Protein 5L81 (pdb70)

Solvent-accessible surface area: 13673 Å² total; per-residue (Å²): 170,163,122,120,94,53,72,21,123,49,44,0,79,1,55,26,44,159,100,175,92,183,102,34,76,110,101,20,45,0,18,1,89,59,8,45,0,16,8,11,115,40,98,135,58,31,110,74,84,57,61,45,114,16,82,0,141,52,6,32,8,4,9,9,20,60,12,111,51,150,50,12,0,0,35,0,14,18,91,53,140,165,45,54,36,25,2,35,0,65,7,91,73,31,109,12,3,0,62,4,1,0,1,0,32,12,0,7,87,29,88,33,14,64,47,115,40,31,66,21,8,14,92,0,4,45,22,10,0,46,87,31,180,195,107,150,114,112,89,50,65,17,114,49,60,2,90,2,37,7,48,167,100,142,63,191,117,38,55,97,114,12,23,0,21,0,86,59,10,38,0,11,2,11,121,44,93,138,81,33,102,56,130,53,49,58,101,24,87,0,129,56,3,42,6,6,10,32,15,34,5,106,56,135,64,4,0,0,25,0,4,31,103,116,105,18,58,0,40,0,44,1,112,77,35,109,13,3,0,61,3,0,0,1,0,31,0,0,13,92,27,72,34,11,64,52,110,28,26,68,42,5,14,101,0,4,40,18,8,0,38,66,27,141,112

B-factor: mean 84.75, std 26.35, range [13.06, 335.87]

Organism: Mus musculus (NCBI:txid10090)

InterPro domains:
  IPR001849 Pleckstrin homology domain [PS50003] (357-453)
  IPR001849 Pleckstrin homology domain [SM00233] (350-455)
  IPR011993 PH-like domain superfamily [G3DSA:2.30.29.30] (350-484)
  IPR011993 PH-like domain superfamily [G3DSA:2.30.29.30] (551-645)
  IPR014352 FERM/acyl-CoA-binding protein superfamily [G3DSA:1.20.80.10] (254-307)
  IPR019748 FERM central domain [PF00373] (263-326)
  IPR019748 FERM central domain [PF00373] (435-555)
  IPR019748 FERM central domain [cd14473] (270-301)
  IPR019749 Band 4.1 domain [SM00295] (94-556)
  IPR035963 FERM superfamily, second domain [SSF47031] (250-301)
  IPR037837 Kindlin/fermitin, PH domain [cd01237] (350-474)
  IPR037843 Kindlin/fermitin [PTHR16160] (1-663)
  IPR040790 Kindlin-2, N-terminal [PF18124] (11-98)

Radius of gyration: 19.46 Å; Cα contacts (8 Å, |Δi|>4): 529; chains: 2; bounding box: 38×44×72 Å

Secondary structure (DSSP, 8-state):
------EEEEEEEEE-TT-SS----EEEEEEEETTEEEEESSSTTTTTS-SEEEE-TT-EEEEEEETTTTEEEEEEEEEETTEEEEEEEE-SSHHHHHHHHHHHHHHHTT--TTSTTHHHHHHHHHHHHHHH-/--------EEEEEEEE-TT---TT-SEEEEEEEETTEEEEES-STT-SSS-SEEEEGGG-EEEEEEETTTTEEEEEEEE---EEEEEE-SSHHHHHHHHHHHHHHHTT--TTSTTHHHHHHHHHHHHHHHH-

CATH classification: 2.30.29.30

GO terms:
  GO:0005178 integrin binding (F, IDA)
  GO:0002102 podosome (C, IDA)
  GO:0033622 integrin activation (P, IMP)
  GO:0033632 regulation of cell-cell adhesion mediated by integrin (P, IMP)
  GO:0007159 leukocyte cell-cell adhesion (P, IMP)
  GO:0070527 platelet aggregation (P, IMP)
  GO:0005178 integrin binding (F, IPI)
  GO:0005515 protein binding (F, IPI)

Nearest PDB structures (foldseek):
  5l81-assembly1_A  TM=1.008E+00  e=8.265E-28  Mus musculus
  7c3m-assembly3_C  TM=9.243E-01  e=1.275E-21  Homo sapiens
  7c3m-assembly2_B  TM=9.315E-01  e=2.271E-21  Homo sapiens
  4f7h-assembly1_A  TM=9.397E-01  e=3.242E-19  Homo sapiens
  4bbk-assembly1_A  TM=9.684E-01  e=4.606E-18  Mus musculus

Foldseek 3Di:
DDDDFDKDWDWWWKAWPPPPDDDGTDTWTWMGGQQKIFTHRDPVCPDPNTPDMDRQAQWDWDFDDDLVVQWGKIWTWHADPVGTTIMIITDRHQLRSLLVSLQSVQSNNSHHCPPPCSVVSSVVSSVVSVVVD/DDDDDFDKDWDWWWKDWPVDDDPVHTDTWTWIGWQQKIFTDNDPVCPDPPTPDMDRLQQWDWDFDDDLVVQFGWIWIWAVVITIMIITDRHQLRSLLVSLQNVCRNNRHTCRPPCSVVSSVVSSVVSVVSVD

Structure (mmCIF, N/CA/C/O backbone):
data_5L81
#
_entry.id   5L81
#
_cell.length_a   132.040
_cell.length_b   36.190
_cell.length_c   52.690
_cell.angle_alpha   90.00
_cell.angle_beta   90.00
_cell.angle_gamma   90.00
#
_symmetry.space_group_name_H-M   'P 21 21 2'
#
loop_
_entity.id
_entity.type
_entity.pdbx_description
1 polymer 'Fermitin family homolog 3'
2 non-polymer 'SODIUM ION'
3 water water
#
loop_
_atom_site.group_PDB
_atom_site.id
_atom_site.type_symbol
_atom_site.label_atom_id
_atom_site.label_alt_id
_atom_site.label_comp_id
_atom_site.label_asym_id
_atom_site.label_entity_id
_atom_site.label_seq_id
_atom_site.pdbx_PDB_ins_code
_atom_site.Cartn_x
_atom_site.Cartn_y
_atom_site.Cartn_z
_atom_site.occupancy
_atom_site.B_iso_or_equiv
_atom_site.auth_seq_id
_atom_site.auth_comp_id
_atom_site.auth_asym_id
_atom_site.auth_atom_id
_atom_site.pdbx_PDB_model_num
ATOM 1 N N . SER A 1 16 ? 143.477 -43.797 -81.500 1.00 98.61 345 SER A N 1
ATOM 2 C CA . SER A 1 16 ? 143.148 -42.781 -82.491 1.00 98.21 345 SER A CA 1
ATOM 3 C C . SER A 1 16 ? 143.195 -41.403 -81.862 1.00 94.43 345 SER A C 1
ATOM 4 O O . SER A 1 16 ? 144.250 -40.923 -81.450 1.00 93.27 345 SER A O 1
ATOM 7 N N . LEU A 1 17 ? 142.029 -40.773 -81.787 1.00 106.98 346 LEU A N 1
ATOM 8 C CA . LEU A 1 17 ? 141.901 -39.493 -81.113 1.00 99.78 346 LEU A CA 1
ATOM 9 C C . LEU A 1 17 ? 141.717 -39.703 -79.617 1.00 105.31 346 LEU A C 1
ATOM 10 O O . LEU A 1 17 ? 140.958 -40.575 -79.181 1.00 106.10 346 LEU A O 1
ATOM 15 N N . THR A 1 18 ? 142.427 -38.907 -78.831 1.00 88.95 347 THR A N 1
ATOM 16 C CA . THR A 1 18 ? 142.310 -38.960 -77.388 1.00 94.38 347 THR A CA 1
ATOM 17 C C . THR A 1 18 ? 142.116 -37.544 -76.869 1.00 89.97 347 THR A C 1
ATOM 18 O O . THR A 1 18 ? 142.379 -36.560 -77.567 1.00 99.73 347 THR A O 1
ATOM 22 N N . THR A 1 19 ? 141.638 -37.445 -75.637 1.00 94.26 348 THR A N 1
ATOM 23 C CA . THR A 1 19 ? 141.400 -36.157 -75.005 1.00 83.54 348 THR A CA 1
ATOM 24 C C . THR A 1 19 ? 141.960 -36.188 -73.591 1.00 80.60 348 THR A C 1
ATOM 25 O O . THR A 1 19 ? 141.698 -37.127 -72.832 1.00 91.37 348 THR A O 1
ATOM 29 N N . ILE A 1 20 ? 142.803 -35.208 -73.281 1.00 93.32 349 ILE A N 1
ATOM 30 C CA . ILE A 1 20 ? 143.489 -35.118 -71.994 1.00 88.21 349 ILE A CA 1
ATOM 31 C C . ILE A 1 20 ? 142.872 -33.981 -71.182 1.00 74.98 349 ILE A C 1
ATOM 32 O O . ILE A 1 20 ? 142.478 -32.953 -71.754 1.00 84.41 349 ILE A O 1
ATOM 37 N N . PRO A 1 21 ? 142.717 -34.135 -69.869 1.00 73.69 350 PRO A N 1
ATOM 38 C CA . PRO A 1 21 ? 142.152 -33.053 -69.051 1.00 71.90 350 PRO A CA 1
ATOM 39 C C . PRO A 1 21 ? 143.183 -32.007 -68.648 1.00 77.85 350 PRO A C 1
ATOM 40 O O . PRO A 1 21 ? 144.323 -32.324 -68.296 1.00 89.07 350 PRO A O 1
ATOM 44 N N . GLU A 1 22 ? 142.780 -30.741 -68.734 1.00 82.26 351 GLU A N 1
ATOM 45 C CA . GLU A 1 22 ? 143.595 -29.638 -68.263 1.00 77.32 351 GLU A CA 1
ATOM 46 C C . GLU A 1 22 ? 142.780 -28.767 -67.318 1.00 87.55 351 GLU A C 1
ATOM 47 O O . GLU A 1 22 ? 141.550 -28.791 -67.327 1.00 85.76 351 GLU A O 1
ATOM 53 N N . LEU A 1 23 ? 143.478 -27.955 -66.533 1.00 78.01 352 LEU A N 1
ATOM 54 C CA . LEU A 1 23 ? 142.846 -26.902 -65.748 1.00 85.63 352 LEU A CA 1
ATOM 55 C C . LEU A 1 23 ? 143.351 -25.566 -66.279 1.00 67.49 352 LEU A C 1
ATOM 56 O O . LEU A 1 23 ? 144.550 -25.403 -66.484 1.00 81.38 352 LEU A O 1
ATOM 61 N N . LYS A 1 24 ? 142.457 -24.606 -66.490 1.00 84.25 353 LYS A N 1
ATOM 62 C CA . LYS A 1 24 ? 142.868 -23.278 -66.947 1.00 86.04 353 LYS A CA 1
ATOM 63 C C . LYS A 1 24 ? 142.031 -22.251 -66.212 1.00 99.32 353 LYS A C 1
ATOM 64 O O . LYS A 1 24 ? 140.799 -22.299 -66.286 1.00 101.08 353 LYS A O 1
ATOM 70 N N . ASP A 1 25 ? 142.685 -21.302 -65.545 1.00 67.60 354 ASP A N 1
ATOM 71 C CA . ASP A 1 25 ? 141.911 -20.307 -64.819 1.00 76.61 354 ASP A CA 1
ATOM 72 C C . ASP A 1 25 ? 142.874 -19.218 -64.370 1.00 69.99 354 ASP A C 1
ATOM 73 O O . ASP A 1 25 ? 144.087 -19.342 -64.529 1.00 89.08 354 ASP A O 1
ATOM 78 N N . HIS A 1 26 ? 142.328 -18.134 -63.835 1.00 76.43 355 HIS A N 1
ATOM 79 C CA . HIS A 1 26 ? 143.160 -17.090 -63.247 1.00 73.54 355 HIS A CA 1
ATOM 80 C C . HIS A 1 26 ? 143.353 -17.370 -61.769 1.00 68.14 355 HIS A C 1
ATOM 81 O O . HIS A 1 26 ? 142.381 -17.594 -61.041 1.00 71.02 355 HIS A O 1
ATOM 88 N N . LEU A 1 27 ? 144.606 -17.415 -61.338 1.00 71.57 356 LEU A N 1
ATOM 89 C CA . LEU A 1 27 ? 144.904 -17.622 -59.933 1.00 66.84 356 LEU A CA 1
ATOM 90 C C . LEU A 1 27 ? 145.802 -16.503 -59.450 1.00 78.17 356 LEU A C 1
ATOM 91 O O . LEU A 1 27 ? 146.458 -15.824 -60.236 1.00 72.85 356 LEU A O 1
ATOM 96 N N . ARG A 1 28 ? 145.833 -16.315 -58.140 1.00 57.94 357 ARG A N 1
ATOM 97 C CA . ARG A 1 28 ? 146.728 -15.326 -57.560 1.00 66.39 357 ARG A CA 1
ATOM 98 C C . ARG A 1 28 ? 147.961 -16.050 -57.047 1.00 52.56 357 ARG A C 1
ATOM 99 O O . ARG A 1 28 ? 147.843 -17.066 -56.365 1.00 54.54 357 ARG A O 1
ATOM 107 N N . ILE A 1 29 ? 149.136 -15.582 -57.441 1.00 59.78 358 ILE A N 1
ATOM 108 C CA . ILE A 1 29 ? 150.370 -16.314 -57.212 1.00 54.24 358 ILE A CA 1
ATOM 109 C C . ILE A 1 29 ? 151.384 -15.410 -56.543 1.00 57.86 358 ILE A C 1
ATOM 110 O O . ILE A 1 29 ? 151.521 -14.232 -56.897 1.00 66.03 358 ILE A O 1
ATOM 115 N N . PHE A 1 30 ? 152.130 -15.989 -55.613 1.00 64.31 359 PHE A N 1
ATOM 116 C CA . PHE A 1 30 ? 153.199 -15.314 -54.902 1.00 59.59 359 PHE A CA 1
ATOM 117 C C . PHE A 1 30 ? 154.440 -16.188 -54.924 1.00 71.95 359 PHE A C 1
ATOM 118 O O . PHE A 1 30 ? 154.352 -17.415 -54.796 1.00 42.92 359 PHE A O 1
ATOM 126 N N . ARG A 1 31 ? 155.581 -15.547 -55.149 1.00 55.10 360 ARG A N 1
ATOM 127 C CA . ARG A 1 31 ? 156.873 -16.220 -55.196 1.00 52.23 360 ARG A CA 1
ATOM 128 C C . ARG A 1 31 ? 157.755 -15.624 -54.119 1.00 64.04 360 ARG A C 1
ATOM 129 O O . ARG A 1 31 ? 158.270 -14.503 -54.299 1.00 69.34 360 ARG A O 1
ATOM 137 N N . PRO A 1 32 ? 157.994 -16.339 -53.018 1.00 61.99 361 PRO A N 1
ATOM 138 C CA . PRO A 1 32 ? 158.734 -15.738 -51.894 1.00 61.38 361 PRO A CA 1
ATOM 139 C C . PRO A 1 32 ? 160.147 -15.310 -52.239 1.00 69.23 361 PRO A C 1
ATOM 140 O O . PRO A 1 32 ? 160.525 -14.156 -51.993 1.00 89.08 361 PRO A O 1
ATOM 144 N N . ARG A 1 33 ? 160.940 -16.205 -52.815 1.00 86.67 362 ARG A N 1
ATOM 145 C CA . ARG A 1 33 ? 162.372 -15.986 -52.929 1.00 103.11 362 ARG A CA 1
ATOM 146 C C . ARG A 1 33 ? 162.770 -15.251 -54.200 1.00 88.66 362 ARG A C 1
ATOM 147 O O . ARG A 1 33 ? 163.962 -15.206 -54.522 1.00 92.87 362 ARG A O 1
ATOM 155 N N . LYS A 1 34 ? 161.817 -14.672 -54.924 1.00 68.48 363 LYS A N 1
ATOM 156 C CA . LYS A 1 34 ? 162.153 -13.787 -56.036 1.00 83.32 363 LYS A CA 1
ATOM 157 C C . LYS A 1 34 ? 162.548 -12.451 -55.430 1.00 94.20 363 LYS A C 1
ATOM 158 O O . LYS A 1 34 ? 161.701 -11.689 -54.962 1.00 103.88 363 LYS A O 1
ATOM 164 N N . LEU A 1 35 ? 163.847 -12.170 -55.432 1.00 90.20 364 LEU A N 1
ATOM 165 C CA . LEU A 1 35 ? 164.396 -11.068 -54.656 1.00 96.79 364 LEU A CA 1
ATOM 166 C C . LEU A 1 35 ? 163.981 -9.701 -55.188 1.00 74.28 364 LEU A C 1
ATOM 167 O O . LEU A 1 35 ? 164.309 -8.680 -54.588 1.00 104.60 364 LEU A O 1
ATOM 172 N N . THR A 1 36 ? 163.257 -9.661 -56.298 1.00 106.96 365 THR A N 1
ATOM 173 C CA . THR A 1 36 ? 162.577 -8.442 -56.708 1.00 108.37 365 THR A CA 1
ATOM 174 C C . THR A 1 36 ? 161.200 -8.391 -56.055 1.00 102.79 365 THR A C 1
ATOM 175 O O . THR A 1 36 ? 160.512 -9.410 -55.946 1.00 118.82 365 THR A O 1
ATOM 179 N N . LEU A 1 37 ? 160.806 -7.202 -55.613 1.00 113.19 366 LEU A N 1
ATOM 180 C CA . LEU A 1 37 ? 159.580 -7.066 -54.836 1.00 118.41 366 LEU A CA 1
ATOM 181 C C . LEU A 1 37 ? 158.358 -7.319 -55.715 1.00 107.26 366 LEU A C 1
ATOM 182 O O . LEU A 1 37 ? 158.212 -6.719 -56.784 1.00 106.86 366 LEU A O 1
ATOM 187 N N . LYS A 1 38 ? 157.486 -8.220 -55.259 1.00 102.68 367 LYS A N 1
ATOM 188 C CA . LYS A 1 38 ? 156.268 -8.581 -55.977 1.00 85.12 367 LYS A CA 1
ATOM 189 C C . LYS A 1 38 ? 155.411 -9.511 -55.127 1.00 81.35 367 LYS A C 1
ATOM 190 O O . LYS A 1 38 ? 155.833 -10.625 -54.804 1.00 101.20 367 LYS A O 1
ATOM 196 N N . GLY A 1 39 ? 154.212 -9.068 -54.756 1.00 64.27 368 GLY A N 1
ATOM 197 C CA . GLY A 1 39 ? 153.353 -9.872 -53.908 1.00 74.34 368 GLY A CA 1
ATOM 198 C C . GLY A 1 39 ? 152.487 -10.809 -54.718 1.00 72.57 368 GLY A C 1
ATOM 199 O O . GLY A 1 39 ? 152.926 -11.306 -55.759 1.00 82.49 368 GLY A O 1
ATOM 200 N N . TYR A 1 40 ? 151.252 -11.043 -54.287 1.00 68.39 369 TYR A N 1
ATOM 201 C CA . TYR A 1 40 ? 150.342 -11.841 -55.103 1.00 86.51 369 TYR A CA 1
ATOM 202 C C . TYR A 1 40 ? 149.894 -11.088 -56.349 1.00 70.56 369 TYR A C 1
ATOM 203 O O . TYR A 1 40 ? 149.341 -9.986 -56.255 1.00 94.80 369 TYR A O 1
ATOM 212 N N . ARG A 1 41 ? 150.130 -11.697 -57.510 1.00 71.52 370 ARG A N 1
ATOM 213 C CA . ARG A 1 41 ? 149.617 -11.218 -58.788 1.00 76.22 370 ARG A CA 1
ATOM 214 C C . ARG A 1 41 ? 148.620 -12.224 -59.334 1.00 76.47 370 ARG A C 1
ATOM 215 O O . ARG A 1 41 ? 148.871 -13.433 -59.305 1.00 80.86 370 ARG A O 1
ATOM 223 N N . GLN A 1 42 ? 147.516 -11.732 -59.866 1.00 62.66 371 GLN A N 1
ATOM 224 C CA . GLN A 1 42 ? 146.646 -12.595 -60.649 1.00 85.28 371 GLN A CA 1
ATOM 225 C C . GLN A 1 42 ? 147.334 -12.890 -61.981 1.00 87.58 371 GLN A C 1
ATOM 226 O O . GLN A 1 42 ? 147.662 -11.973 -62.738 1.00 92.08 371 GLN A O 1
ATOM 232 N N . TYR A 1 43 ? 147.580 -14.167 -62.245 1.00 76.16 372 TYR A N 1
ATOM 233 C CA . TYR A 1 43 ? 148.118 -14.668 -63.497 1.00 53.04 372 TYR A CA 1
ATOM 234 C C . TYR A 1 43 ? 147.127 -15.644 -64.122 1.00 71.35 372 TYR A C 1
ATOM 235 O O . TYR A 1 43 ? 146.288 -16.240 -63.435 1.00 73.12 372 TYR A O 1
ATOM 244 N N . TRP A 1 44 ? 147.254 -15.822 -65.433 1.00 74.71 373 TRP A N 1
ATOM 245 C CA . TRP A 1 44 ? 146.534 -16.876 -66.132 1.00 72.40 373 TRP A CA 1
ATOM 246 C C . TRP A 1 44 ? 147.344 -18.159 -66.005 1.00 64.04 373 TRP A C 1
ATOM 247 O O . TRP A 1 44 ? 148.485 -18.212 -66.463 1.00 67.74 373 TRP A O 1
ATOM 258 N N . VAL A 1 45 ? 146.793 -19.162 -65.318 1.00 62.62 374 VAL A N 1
ATOM 259 C CA . VAL A 1 45 ? 147.514 -20.382 -64.960 1.00 54.26 374 VAL A CA 1
ATOM 260 C C . VAL A 1 45 ? 146.826 -21.586 -65.598 1.00 79.05 374 VAL A C 1
ATOM 261 O O . VAL A 1 45 ? 145.592 -21.684 -65.619 1.00 68.21 374 VAL A O 1
ATOM 265 N N . VAL A 1 46 ? 147.645 -22.492 -66.129 1.00 66.42 375 VAL A N 1
ATOM 266 C CA . VAL A 1 46 ? 147.224 -23.700 -66.824 1.00 60.77 375 VAL A CA 1
ATOM 267 C C . VAL A 1 46 ? 147.951 -24.885 -66.198 1.00 67.54 375 VAL A C 1
ATOM 268 O O . VAL A 1 46 ? 149.145 -24.799 -65.898 1.00 58.07 375 VAL A O 1
ATOM 272 N N . PHE A 1 47 ? 147.225 -25.976 -65.972 1.00 59.97 376 PHE A N 1
ATOM 273 C CA . PHE A 1 47 ? 147.758 -27.194 -65.382 1.00 65.43 376 PHE A CA 1
ATOM 274 C C . PHE A 1 47 ? 147.489 -28.339 -66.347 1.00 63.96 376 PHE A C 1
ATOM 275 O O . PHE A 1 47 ? 146.332 -28.588 -66.706 1.00 74.42 376 PHE A O 1
ATOM 283 N N . LYS A 1 48 ? 148.544 -29.043 -66.752 1.00 87.90 377 LYS A N 1
ATOM 284 C CA . LYS A 1 48 ? 148.403 -30.196 -67.634 1.00 80.95 377 LYS A CA 1
ATOM 285 C C . LYS A 1 48 ? 149.378 -31.281 -67.206 1.00 84.39 377 LYS A C 1
ATOM 286 O O . LYS A 1 48 ? 150.477 -30.986 -66.748 1.00 83.64 377 LYS A O 1
ATOM 292 N N . ASP A 1 49 ? 148.975 -32.540 -67.381 1.00 78.56 378 ASP A N 1
ATOM 293 C CA . ASP A 1 49 ? 149.815 -33.693 -67.061 1.00 75.44 378 ASP A CA 1
ATOM 294 C C . ASP A 1 49 ? 150.275 -33.533 -65.613 1.00 83.72 378 ASP A C 1
ATOM 295 O O . ASP A 1 49 ? 149.430 -33.485 -64.720 1.00 76.47 378 ASP A O 1
ATOM 300 N N . THR A 1 50 ? 151.576 -33.398 -65.344 1.00 90.55 379 THR A N 1
ATOM 301 C CA . THR A 1 50 ? 152.012 -33.085 -63.983 1.00 77.34 379 THR A CA 1
ATOM 302 C C . THR A 1 50 ? 152.774 -31.764 -63.917 1.00 67.10 379 THR A C 1
ATOM 303 O O . THR A 1 50 ? 153.543 -31.538 -62.977 1.00 93.49 379 THR A O 1
ATOM 307 N N . THR A 1 51 ? 152.568 -30.883 -64.885 1.00 64.40 380 THR A N 1
ATOM 308 C CA . THR A 1 51 ? 153.261 -29.607 -64.963 1.00 62.66 380 THR A CA 1
ATOM 309 C C . THR A 1 51 ? 152.257 -28.466 -64.852 1.00 59.71 380 THR A C 1
ATOM 310 O O . THR A 1 51 ? 151.142 -28.528 -65.391 1.00 68.71 380 THR A O 1
ATOM 314 N N . LEU A 1 52 ? 152.642 -27.446 -64.108 1.00 56.60 381 LEU A N 1
ATOM 315 C CA . LEU A 1 52 ? 151.868 -26.230 -63.979 1.00 59.48 381 LEU A CA 1
ATOM 316 C C . LEU A 1 52 ? 152.633 -25.123 -64.683 1.00 62.55 381 LEU A C 1
ATOM 317 O O . LEU A 1 52 ? 153.860 -25.042 -64.557 1.00 59.67 381 LEU A O 1
ATOM 322 N N . SER A 1 53 ? 151.923 -24.338 -65.488 1.00 59.03 382 SER A N 1
ATOM 323 C CA . SER A 1 53 ? 152.491 -23.224 -66.231 1.00 58.12 382 SER A CA 1
ATOM 324 C C . SER A 1 53 ? 151.644 -22.011 -65.914 1.00 64.75 382 SER A C 1
ATOM 325 O O . SER A 1 53 ? 150.417 -22.094 -65.986 1.00 64.45 382 SER A O 1
ATOM 328 N N . TYR A 1 54 ? 152.270 -20.905 -65.517 1.00 55.17 383 TYR A N 1
ATOM 329 C CA . TYR A 1 54 ? 151.531 -19.662 -65.378 1.00 57.13 383 TYR A CA 1
ATOM 330 C C . TYR A 1 54 ? 152.132 -18.560 -66.253 1.00 67.64 383 TYR A C 1
ATOM 331 O O . TYR A 1 54 ? 153.343 -18.509 -66.506 1.00 77.53 383 TYR A O 1
ATOM 340 N N . TYR A 1 55 ? 151.222 -17.718 -66.745 1.00 69.52 384 TYR A N 1
ATOM 341 C CA . TYR A 1 55 ? 151.422 -16.683 -67.747 1.00 85.46 384 TYR A CA 1
ATOM 342 C C . TYR A 1 55 ? 150.808 -15.396 -67.218 1.00 75.31 384 TYR A C 1
ATOM 343 O O . TYR A 1 55 ? 150.007 -15.408 -66.283 1.00 92.93 384 TYR A O 1
ATOM 352 N N . LYS A 1 56 ? 151.157 -14.277 -67.834 1.00 100.84 385 LYS A N 1
ATOM 353 C CA . LYS A 1 56 ? 150.520 -13.037 -67.412 1.00 86.96 385 LYS A CA 1
ATOM 354 C C . LYS A 1 56 ? 149.133 -12.883 -68.029 1.00 95.93 385 LYS A C 1
ATOM 355 O O . LYS A 1 56 ? 148.164 -12.579 -67.321 1.00 95.75 385 LYS A O 1
ATOM 361 N N . SER A 1 57 ? 149.006 -13.141 -69.331 1.00 134.71 386 SER A N 1
ATOM 362 C CA . SER A 1 57 ? 147.769 -12.903 -70.065 1.00 140.58 386 SER A CA 1
ATOM 363 C C . SER A 1 57 ? 147.375 -14.127 -70.884 1.00 145.51 386 SER A C 1
ATOM 364 O O . SER A 1 57 ? 148.170 -15.045 -71.103 1.00 149.40 386 SER A O 1
ATOM 367 N N . GLN A 1 58 ? 146.116 -14.120 -71.337 1.00 161.13 387 GLN A N 1
ATOM 368 C CA . GLN A 1 58 ? 145.595 -15.217 -72.151 1.00 165.12 387 GLN A CA 1
ATOM 369 C C . GLN A 1 58 ? 146.275 -15.260 -73.512 1.00 163.74 387 GLN A C 1
ATOM 370 O O . GLN A 1 58 ? 146.675 -16.329 -73.986 1.00 166.74 387 GLN A O 1
ATOM 376 N N . ASP A 1 59 ? 146.382 -14.102 -74.172 1.00 127.73 388 ASP A N 1
ATOM 377 C CA . ASP A 1 59 ? 147.067 -14.037 -75.459 1.00 140.75 388 ASP A CA 1
ATOM 378 C C . ASP A 1 59 ? 148.476 -14.598 -75.372 1.00 127.17 388 ASP A C 1
ATOM 379 O O . ASP A 1 59 ? 149.006 -15.108 -76.367 1.00 131.08 388 ASP A O 1
ATOM 384 N N . GLU A 1 60 ? 149.094 -14.524 -74.193 1.00 114.40 389 GLU A N 1
ATOM 385 C CA . GLU A 1 60 ? 150.461 -14.993 -74.036 1.00 110.46 389 GLU A CA 1
ATOM 386 C C . GLU A 1 60 ? 150.539 -16.500 -73.853 1.00 111.46 389 GLU A C 1
ATOM 387 O O . GLU A 1 60 ? 151.646 -17.052 -73.841 1.00 111.69 389 GLU A O 1
ATOM 393 N N . ALA A 1 61 ? 149.404 -17.169 -73.678 1.00 108.49 390 ALA A N 1
ATOM 394 C CA . ALA A 1 61 ? 149.358 -18.625 -73.673 1.00 110.54 390 ALA A CA 1
ATOM 395 C C . ALA A 1 61 ? 149.438 -19.141 -75.108 1.00 126.99 390 ALA A C 1
ATOM 396 O O . ALA A 1 61 ? 148.953 -18.481 -76.031 1.00 141.90 390 ALA A O 1
ATOM 398 N N . PRO A 1 62 ? 150.029 -20.329 -75.313 1.00 131.38 391 PRO A N 1
ATOM 399 C CA . PRO A 1 62 ? 150.735 -21.232 -74.398 1.00 127.80 391 PRO A CA 1
ATOM 400 C C . PRO A 1 62 ? 152.272 -21.187 -74.494 1.00 124.48 391 PRO A C 1
ATOM 401 O O . PRO A 1 62 ? 152.944 -21.661 -73.578 1.00 111.37 391 PRO A O 1
ATOM 405 N N . GLY A 1 63 ? 152.826 -20.637 -75.575 1.00 115.76 392 GLY A N 1
ATOM 406 C CA . GLY A 1 63 ? 154.259 -20.751 -75.788 1.00 122.33 392 GLY A CA 1
ATOM 407 C C . GLY A 1 63 ? 155.143 -19.595 -75.361 1.00 117.47 392 GLY A C 1
ATOM 408 O O . GLY A 1 63 ? 156.248 -19.431 -75.890 1.00 130.66 392 GLY A O 1
ATOM 409 N N . ASP A 1 64 ? 154.685 -18.802 -74.394 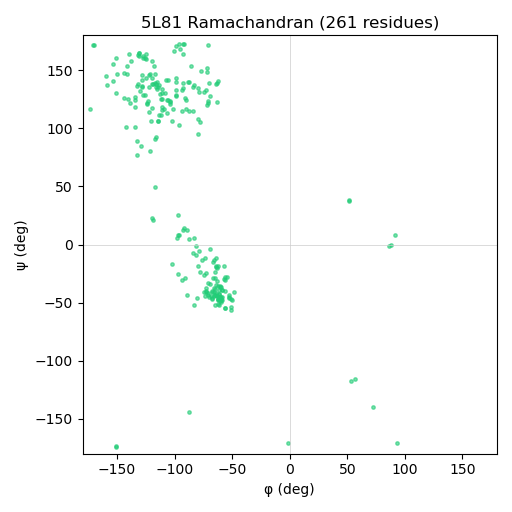1.00 107.76 393 ASP A N 1
ATOM 410 C CA . ASP A 1 64 ? 155.528 -17.843 -73.677 1.00 105.68 393 ASP A CA 1
ATOM 411 C C . ASP A 1 64 ? 155.259 -18.005 -72.186 1.00 96.33 393 ASP A C 1
ATOM 412 O O . ASP A 1 64 ? 154.557 -17.194 -71.577 1.00 95.20 393 ASP A O 1
ATOM 417 N N . PRO A 1 65 ? 155.811 -19.065 -71.558 1.00 89.81 394 PRO A N 1
ATOM 418 C CA . PRO A 1 65 ? 155.562 -19.315 -70.127 1.00 84.32 394 PRO A CA 1
ATOM 419 C C . PRO A 1 65 ? 156.394 -18.467 -69.197 1.00 87.65 394 PRO A C 1
ATOM 420 O O . PRO A 1 65 ? 157.609 -18.684 -69.029 1.00 87.20 394 PRO A O 1
ATOM 424 N N . THR A 1 66 ? 155.748 -17.500 -68.538 1.00 86.85 395 THR A N 1
ATOM 425 C CA . THR A 1 66 ? 156.355 -16.796 -67.415 1.00 88.61 395 THR A CA 1
ATOM 426 C C . THR A 1 66 ? 156.977 -17.761 -66.409 1.00 76.70 395 THR A C 1
ATOM 427 O O . THR A 1 66 ? 158.095 -17.536 -65.932 1.00 72.45 395 THR A O 1
ATOM 431 N N . GLN A 1 67 ? 156.302 -18.872 -66.129 1.00 66.83 396 GLN A N 1
ATOM 432 C CA . GLN A 1 67 ? 156.873 -19.897 -65.267 1.00 71.28 396 GLN A CA 1
ATOM 433 C C . GLN A 1 67 ? 156.260 -21.238 -65.622 1.00 75.98 396 GLN A C 1
ATOM 434 O O . GLN A 1 67 ? 155.063 -21.320 -65.902 1.00 81.42 396 GLN A O 1
ATOM 440 N N . GLN A 1 68 ? 157.079 -22.285 -65.611 1.00 90.11 397 GLN A N 1
ATOM 441 C CA . GLN A 1 68 ? 156.549 -23.639 -65.674 1.00 78.59 397 GLN A CA 1
ATOM 442 C C . GLN A 1 68 ? 157.365 -24.535 -64.755 1.00 79.59 397 GLN A C 1
ATOM 443 O O . GLN A 1 68 ? 158.534 -24.261 -64.469 1.00 66.79 397 GLN A O 1
ATOM 449 N N . LEU A 1 69 ? 156.726 -25.598 -64.276 1.00 63.55 398 LEU A N 1
ATOM 450 C CA . LEU A 1 69 ? 157.325 -26.446 -63.262 1.00 61.51 398 LEU A CA 1
ATOM 451 C C . LEU A 1 69 ? 156.652 -27.807 -63.304 1.00 72.95 398 LEU A C 1
ATOM 452 O O . LEU A 1 69 ? 155.441 -27.890 -63.522 1.00 64.50 398 LEU A O 1
ATOM 457 N N . ASN A 1 70 ? 157.458 -28.865 -63.194 1.00 65.29 399 ASN A N 1
ATOM 458 C CA . ASN A 1 70 ? 156.960 -30.229 -63.067 1.00 67.57 399 ASN A CA 1
ATOM 459 C C . ASN A 1 70 ? 156.777 -30.562 -61.592 1.00 68.98 399 ASN A C 1
ATOM 460 O O . ASN A 1 70 ? 157.750 -30.598 -60.829 1.00 62.54 399 ASN A O 1
ATOM 465 N N . LEU A 1 71 ? 155.532 -30.822 -61.192 1.00 64.38 400 LEU A N 1
ATOM 466 C CA . LEU A 1 71 ? 155.261 -30.988 -59.769 1.00 60.44 400 LEU A CA 1
ATOM 467 C C . LEU A 1 71 ? 155.665 -32.359 -59.234 1.00 69.90 400 LEU A C 1
ATOM 468 O O . LEU A 1 71 ? 155.626 -32.559 -58.016 1.00 60.52 400 LEU A O 1
ATOM 473 N N . LYS A 1 72 ? 156.105 -33.280 -60.088 1.00 66.91 401 LYS A N 1
ATOM 474 C CA . LYS A 1 72 ? 156.400 -34.634 -59.634 1.00 69.84 401 LYS A CA 1
ATOM 475 C C . LYS A 1 72 ? 157.546 -34.596 -58.628 1.00 67.86 401 LYS A C 1
ATOM 476 O O . LYS A 1 72 ? 158.632 -34.093 -58.928 1.00 67.58 401 LYS A O 1
ATOM 482 N N . GLY A 1 73 ? 157.298 -35.115 -57.429 1.00 67.05 402 GLY A N 1
ATOM 483 C CA . GLY A 1 73 ? 158.309 -35.165 -56.396 1.00 66.00 402 GLY A CA 1
ATOM 484 C C . GLY A 1 73 ? 158.348 -33.973 -55.471 1.00 72.55 402 GLY A C 1
ATOM 485 O O . GLY A 1 73 ? 159.276 -33.865 -54.661 1.00 65.66 402 GLY A O 1
ATOM 486 N N . CYS A 1 74 ? 157.383 -33.071 -55.551 1.00 59.46 403 CYS A N 1
ATOM 487 C CA . CYS A 1 74 ? 157.465 -31.854 -54.764 1.00 61.64 403 CYS A CA 1
ATOM 488 C C . CYS A 1 74 ? 156.605 -32.023 -53.520 1.00 59.46 403 CYS A C 1
ATOM 489 O O . CYS A 1 74 ? 155.835 -32.982 -53.392 1.00 70.43 403 CYS A O 1
ATOM 492 N N . GLU A 1 75 ? 156.725 -31.068 -52.605 1.00 56.97 404 GLU A N 1
ATOM 493 C CA . GLU A 1 75 ? 155.854 -31.042 -51.437 1.00 54.68 404 GLU A CA 1
ATOM 494 C C . GLU A 1 75 ? 154.654 -30.153 -51.724 1.00 59.86 404 GLU A C 1
ATOM 495 O O . GLU A 1 75 ? 154.805 -29.064 -52.288 1.00 76.11 404 GLU A O 1
ATOM 501 N N . VAL A 1 76 ? 153.459 -30.646 -51.394 1.00 60.93 405 VAL A N 1
ATOM 502 C CA . VAL A 1 76 ? 152.232 -29.885 -51.587 1.00 53.61 405 VAL A CA 1
ATOM 503 C C . VAL A 1 76 ? 151.661 -29.578 -50.204 1.00 58.63 405 VAL A C 1
ATOM 504 O O . VAL A 1 76 ? 151.148 -30.471 -49.524 1.00 62.61 405 VAL A O 1
ATOM 508 N N . VAL A 1 77 ? 151.684 -28.307 -49.798 1.00 54.10 406 VAL A N 1
ATOM 509 C CA . VAL A 1 77 ? 151.283 -27.903 -48.466 1.00 48.68 406 VAL A CA 1
ATOM 510 C C . VAL A 1 77 ? 149.919 -27.205 -48.585 1.00 51.30 406 VAL A C 1
ATOM 511 O O . VAL A 1 77 ? 149.840 -26.108 -49.147 1.00 55.91 406 VAL A O 1
ATOM 515 N N . PRO A 1 78 ? 148.857 -27.783 -48.045 1.00 60.58 407 PRO A N 1
ATOM 516 C CA . PRO A 1 78 ? 147.593 -27.047 -47.984 1.00 50.82 407 PRO A CA 1
ATOM 517 C C . PRO A 1 78 ? 147.715 -25.927 -46.971 1.00 73.64 407 PRO A C 1
ATOM 518 O O . PRO A 1 78 ? 148.366 -26.077 -45.939 1.00 57.12 407 PRO A O 1
ATOM 522 N N . ASP A 1 79 ? 147.155 -24.770 -47.319 1.00 65.16 408 ASP A N 1
ATOM 523 C CA . ASP A 1 79 ? 147.118 -23.595 -46.456 1.00 60.03 408 ASP A CA 1
ATOM 524 C C . ASP A 1 79 ? 145.684 -23.070 -46.487 1.00 83.48 408 ASP A C 1
ATOM 525 O O . ASP A 1 79 ? 145.368 -22.194 -47.298 1.00 56.21 408 ASP A O 1
ATOM 530 N N . VAL A 1 80 ? 144.832 -23.570 -45.587 1.00 68.37 409 VAL A N 1
ATOM 531 C CA . VAL A 1 80 ? 143.387 -23.383 -45.682 1.00 79.49 409 VAL A CA 1
ATOM 532 C C . VAL A 1 80 ? 142.845 -22.699 -44.434 1.00 87.36 409 VAL A C 1
ATOM 533 O O . VAL A 1 80 ? 143.223 -23.040 -43.306 1.00 73.04 409 VAL A O 1
ATOM 537 N N . ASN A 1 81 ? 141.974 -21.712 -44.649 1.00 76.18 410 ASN A N 1
ATOM 538 C CA . ASN A 1 81 ? 141.084 -21.181 -43.617 1.00 64.26 410 ASN A CA 1
ATOM 539 C C . ASN A 1 81 ? 139.755 -20.883 -44.303 1.00 68.07 410 ASN A C 1
ATOM 540 O O . ASN A 1 81 ? 139.618 -19.857 -44.975 1.00 72.25 410 ASN A O 1
ATOM 545 N N . VAL A 1 82 ? 138.780 -21.778 -44.138 1.00 74.48 411 VAL A N 1
ATOM 546 C CA . VAL A 1 82 ? 137.524 -21.615 -44.861 1.00 61.90 411 VAL A CA 1
ATOM 547 C C . VAL A 1 82 ? 136.793 -20.358 -44.412 1.00 69.51 411 VAL A C 1
ATOM 548 O O . VAL A 1 82 ? 136.272 -19.600 -45.242 1.00 84.22 411 VAL A O 1
ATOM 552 N N . SER A 1 83 ? 136.746 -20.109 -43.100 1.00 82.74 412 SER A N 1
ATOM 553 C CA . SER A 1 83 ? 136.061 -18.919 -42.600 1.00 93.03 412 SER A CA 1
ATOM 554 C C . SER A 1 83 ? 136.746 -17.643 -43.075 1.00 95.38 412 SER A C 1
ATOM 555 O O . SER A 1 83 ? 136.078 -16.643 -43.359 1.00 89.73 412 SER A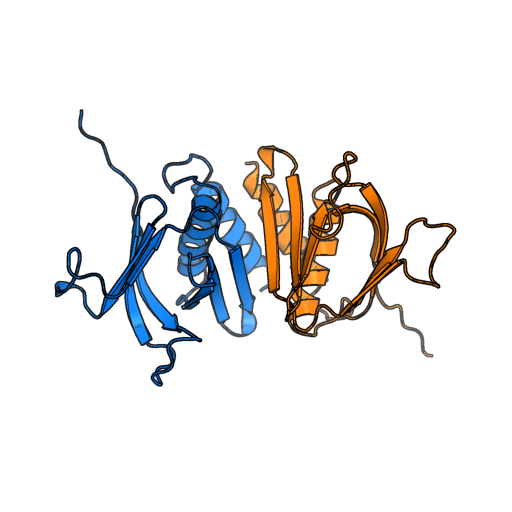 O 1
ATOM 558 N N . GLY A 1 84 ? 138.076 -17.661 -43.188 1.00 79.87 413 GLY A N 1
ATOM 559 C CA . GLY A 1 84 ? 138.824 -16.530 -43.699 1.00 71.51 413 GLY A CA 1
ATOM 560 C C . GLY A 1 84 ? 138.913 -16.438 -45.204 1.00 66.71 413 GLY A C 1
ATOM 561 O O . GLY A 1 84 ? 139.631 -15.578 -45.724 1.00 71.13 413 GLY A O 1
ATOM 562 N N . GLN A 1 85 ? 138.212 -17.318 -45.922 1.00 72.83 414 GLN A N 1
ATOM 563 C CA . GLN A 1 85 ? 138.246 -17.358 -47.384 1.00 61.02 414 GLN A CA 1
ATOM 564 C C . GLN A 1 85 ? 139.678 -17.408 -47.897 1.00 60.33 414 GLN A C 1
ATOM 565 O O . GLN A 1 85 ? 140.034 -16.762 -48.887 1.00 82.22 414 GLN A O 1
ATOM 571 N N . LYS A 1 86 ? 140.526 -18.143 -47.172 1.00 70.01 415 LYS A N 1
ATOM 572 C CA . LYS A 1 86 ? 141.899 -18.420 -47.579 1.00 70.68 415 LYS A CA 1
ATOM 573 C C . LYS A 1 86 ? 141.979 -19.839 -48.136 1.00 66.06 415 LYS A C 1
ATOM 574 O O . LYS A 1 86 ? 141.912 -20.812 -47.378 1.00 84.47 415 LYS A O 1
ATOM 580 N N . PHE A 1 87 ? 142.101 -19.961 -49.453 1.00 58.88 416 PHE A N 1
ATOM 581 C CA . PHE A 1 87 ? 142.279 -21.252 -50.105 1.00 70.71 416 PHE A CA 1
ATOM 582 C C . PHE A 1 87 ? 143.643 -21.185 -50.784 1.00 58.85 416 PHE A C 1
ATOM 583 O O . PHE A 1 87 ? 143.737 -20.774 -51.941 1.00 60.66 416 PHE A O 1
ATOM 591 N N . CYS A 1 88 ? 144.702 -21.594 -50.079 1.00 47.38 417 CYS A N 1
ATOM 592 C CA . CYS A 1 88 ? 146.062 -21.435 -50.576 1.00 53.95 417 CYS A CA 1
ATOM 593 C C . CYS A 1 88 ? 146.720 -22.806 -50.698 1.00 61.28 417 CYS A C 1
ATOM 594 O O . CYS A 1 88 ? 146.444 -23.718 -49.914 1.00 61.05 417 CYS A O 1
ATOM 597 N N . ILE A 1 89 ? 147.535 -22.952 -51.735 1.00 49.19 418 ILE A N 1
ATOM 598 C CA . ILE A 1 89 ? 148.290 -24.164 -52.050 1.00 51.40 418 ILE A CA 1
ATOM 599 C C . ILE A 1 89 ? 149.747 -23.744 -52.125 1.00 46.58 418 ILE A C 1
ATOM 600 O O . ILE A 1 89 ? 150.090 -22.879 -52.934 1.00 60.20 418 ILE A O 1
ATOM 605 N N . LYS A 1 90 ? 150.600 -24.333 -51.293 1.00 65.44 419 LYS A N 1
ATOM 606 C CA . LYS A 1 90 ? 152.028 -24.025 -51.309 1.00 65.05 419 LYS A CA 1
ATOM 607 C C . LYS A 1 90 ? 152.768 -25.171 -51.995 1.00 64.41 419 LYS A C 1
ATOM 608 O O . LYS A 1 90 ? 152.671 -26.320 -51.565 1.00 45.37 419 LYS A O 1
ATOM 614 N N . LEU A 1 91 ? 153.473 -24.873 -53.076 1.00 51.15 420 LEU A N 1
ATOM 615 C CA . LEU A 1 91 ? 154.225 -25.875 -53.814 1.00 51.24 420 LEU A CA 1
ATOM 616 C C . LEU A 1 91 ? 155.705 -25.658 -53.530 1.00 66.41 420 LEU A C 1
ATOM 617 O O . LEU A 1 91 ? 156.226 -24.553 -53.720 1.00 70.65 420 LEU A O 1
ATOM 622 N N . LEU A 1 92 ? 156.368 -26.701 -53.059 1.00 46.81 421 LEU A N 1
ATOM 623 C CA . LEU A 1 92 ? 157.784 -26.661 -52.715 1.00 49.24 421 LEU A CA 1
ATOM 624 C C . LEU A 1 92 ? 158.488 -27.588 -53.697 1.00 64.54 421 LEU A C 1
ATOM 625 O O . LEU A 1 92 ? 158.386 -28.814 -53.579 1.00 65.72 421 LEU A O 1
ATOM 630 N N . VAL A 1 93 ? 159.194 -27.005 -54.653 1.00 64.88 422 VAL A N 1
ATOM 631 C CA . VAL A 1 93 ? 159.738 -27.709 -55.811 1.00 55.62 422 VAL A CA 1
ATOM 632 C C . VAL A 1 93 ? 161.253 -27.749 -55.672 1.00 66.40 422 VAL A C 1
ATOM 633 O O . VAL A 1 93 ? 161.899 -26.691 -55.714 1.00 70.17 422 VAL A O 1
ATOM 637 N N . PRO A 1 94 ? 161.866 -28.927 -55.526 1.00 57.17 423 PRO A N 1
ATOM 638 C CA . PRO A 1 94 ? 163.331 -29.000 -55.477 1.00 56.81 423 PRO A CA 1
ATOM 639 C C . PRO A 1 94 ? 163.957 -28.733 -56.836 1.00 76.72 423 PRO A C 1
ATOM 640 O O . PRO A 1 94 ? 163.391 -29.054 -57.884 1.00 76.37 423 PRO A O 1
ATOM 644 N N . SER A 1 95 ? 165.147 -28.145 -56.798 1.00 88.71 424 SER A N 1
ATOM 645 C CA . SER A 1 95 ? 165.930 -27.776 -57.967 1.00 86.16 424 SER A CA 1
ATOM 646 C C . SER A 1 95 ? 167.383 -28.091 -57.672 1.00 76.88 424 SER A C 1
ATOM 647 O O . SER A 1 95 ? 167.753 -28.288 -56.508 1.00 77.64 424 SER A O 1
ATOM 650 N N . PRO A 1 96 ? 168.241 -28.149 -58.694 1.00 94.30 425 PRO A N 1
ATOM 651 C CA . PRO A 1 96 ? 169.674 -28.339 -58.421 1.00 108.90 425 PRO A CA 1
ATOM 652 C C . PRO A 1 96 ? 170.287 -27.209 -57.613 1.00 105.93 425 PRO A C 1
ATOM 653 O O . PRO A 1 96 ? 171.356 -27.401 -57.024 1.00 96.45 425 PRO A O 1
ATOM 657 N N . GLU A 1 97 ? 169.646 -26.041 -57.563 1.00 82.21 426 GLU A N 1
ATOM 658 C CA . GLU A 1 97 ? 170.147 -24.932 -56.763 1.00 82.06 426 GLU A CA 1
ATOM 659 C C . GLU A 1 97 ? 169.149 -24.572 -55.672 1.00 95.77 426 GLU A C 1
ATOM 660 O O . GLU A 1 97 ? 168.787 -23.401 -55.502 1.00 78.05 426 GLU A O 1
ATOM 666 N N . GLY A 1 98 ? 168.697 -25.569 -54.930 1.00 78.53 427 GLY A N 1
ATOM 667 C CA . GLY A 1 98 ? 167.804 -25.298 -53.829 1.00 85.92 427 GLY A CA 1
ATOM 668 C C . GLY A 1 98 ? 166.347 -25.400 -54.214 1.00 91.89 427 GLY A C 1
ATOM 669 O O . GLY A 1 98 ? 165.971 -25.843 -55.301 1.00 88.68 427 GLY A O 1
ATOM 670 N N . MET A 1 99 ? 165.511 -24.972 -53.278 1.00 73.37 428 MET A N 1
ATOM 671 C CA . MET A 1 99 ? 164.063 -25.053 -53.400 1.00 70.93 428 MET A CA 1
ATOM 672 C C . MET A 1 99 ? 163.476 -23.774 -53.986 1.00 72.30 428 MET A C 1
ATOM 673 O O . MET A 1 99 ? 163.853 -22.667 -53.591 1.00 86.81 428 MET A O 1
ATOM 678 N N . SER A 1 100 ? 162.557 -23.937 -54.939 1.00 68.14 429 SER A N 1
ATOM 679 C CA . SER A 1 100 ? 161.644 -22.871 -55.339 1.00 75.60 429 SER A CA 1
ATOM 680 C C . SER A 1 100 ? 160.308 -23.080 -54.651 1.00 63.02 429 SER A C 1
ATOM 681 O O . SER A 1 100 ? 159.848 -24.216 -54.500 1.00 67.26 429 SER A O 1
ATOM 684 N N . GLU A 1 101 ? 159.683 -21.975 -54.258 1.00 62.32 430 GLU A N 1
ATOM 685 C CA . GLU A 1 101 ? 158.371 -21.989 -53.640 1.00 54.47 430 GLU A CA 1
ATOM 686 C C . GLU A 1 101 ? 157.415 -21.260 -54.563 1.00 51.91 430 GLU A C 1
ATOM 687 O O . GLU A 1 101 ? 157.757 -20.223 -55.127 1.00 52.67 430 GLU A O 1
ATOM 693 N N . ILE A 1 102 ? 156.220 -21.805 -54.722 1.00 61.71 431 ILE A N 1
ATOM 694 C CA . ILE A 1 102 ? 155.184 -21.189 -55.539 1.00 59.41 431 ILE A CA 1
ATOM 695 C C . ILE A 1 102 ? 153.906 -21.262 -54.733 1.00 75.71 431 ILE A C 1
ATOM 696 O O . ILE A 1 102 ? 153.433 -22.359 -54.419 1.00 60.99 431 ILE A O 1
ATOM 701 N N . TYR A 1 103 ? 153.345 -20.111 -54.408 1.00 51.66 432 TYR A N 1
ATOM 702 C CA . TYR A 1 103 ? 152.114 -20.033 -53.637 1.00 69.21 432 TYR A CA 1
ATOM 703 C C . TYR A 1 103 ? 150.944 -19.683 -54.552 1.00 64.67 432 TYR A C 1
ATOM 704 O O . TYR A 1 103 ? 150.948 -18.633 -55.200 1.00 67.39 432 TYR A O 1
ATOM 713 N N . LEU A 1 104 ? 149.928 -20.542 -54.555 1.00 61.27 433 LEU A N 1
ATOM 714 C CA . LEU A 1 104 ? 148.723 -20.388 -55.357 1.00 54.07 433 LEU A CA 1
ATOM 715 C C . LEU A 1 104 ? 147.538 -20.092 -54.442 1.00 64.42 433 LEU A C 1
ATOM 716 O O . LEU A 1 104 ? 147.253 -20.856 -53.521 1.00 72.37 433 LEU A O 1
ATOM 721 N N . ARG A 1 105 ? 146.842 -19.000 -54.702 1.00 56.49 434 ARG A N 1
ATOM 722 C CA . ARG A 1 105 ? 145.591 -18.665 -54.043 1.00 62.91 434 ARG A CA 1
ATOM 723 C C . ARG A 1 105 ? 144.460 -18.751 -55.054 1.00 80.04 434 ARG A C 1
ATOM 724 O O . ARG A 1 105 ? 144.499 -18.091 -56.105 1.00 86.19 434 ARG A O 1
ATOM 732 N N . CYS A 1 106 ? 143.455 -19.545 -54.706 1.00 80.05 435 CYS A N 1
ATOM 733 C CA . CYS A 1 106 ? 142.251 -19.780 -55.481 1.00 67.82 435 CYS A CA 1
ATOM 734 C C . CYS A 1 106 ? 141.135 -18.855 -55.014 1.00 79.04 435 CYS A C 1
ATOM 735 O O . CYS A 1 106 ? 141.247 -18.163 -53.997 1.00 70.59 435 CYS A O 1
ATOM 738 N N . GLN A 1 107 ? 140.064 -18.814 -55.806 1.00 84.96 436 GLN A N 1
ATOM 739 C CA . GLN A 1 107 ? 138.973 -17.879 -55.564 1.00 92.36 436 GLN A CA 1
ATOM 740 C C . GLN A 1 107 ? 137.841 -18.464 -54.728 1.00 102.86 436 GLN A C 1
ATOM 741 O O . GLN A 1 107 ? 137.199 -17.721 -53.981 1.00 108.73 436 GLN A O 1
ATOM 747 N N . ASP A 1 108 ? 137.588 -19.769 -54.807 1.00 101.04 437 ASP A N 1
ATOM 748 C CA . ASP A 1 108 ? 136.489 -20.369 -54.057 1.00 108.12 437 ASP A CA 1
ATOM 749 C C . ASP A 1 108 ? 136.838 -21.821 -53.729 1.00 96.94 437 ASP A C 1
ATOM 750 O O . ASP A 1 108 ? 137.953 -22.285 -53.985 1.00 100.66 437 ASP A O 1
ATOM 755 N N . GLU A 1 109 ? 135.875 -22.538 -53.148 1.00 94.67 438 GLU A N 1
ATOM 756 C CA . GLU A 1 109 ? 136.138 -23.894 -52.677 1.00 89.59 438 GLU A CA 1
ATOM 757 C C . GLU A 1 109 ? 136.276 -24.863 -53.839 1.00 77.66 438 GLU A C 1
ATOM 758 O O . GLU A 1 109 ? 137.140 -25.748 -53.813 1.00 80.25 438 GLU A O 1
ATOM 764 N N . GLN A 1 110 ? 135.428 -24.712 -54.861 1.00 73.12 439 GLN A N 1
ATOM 765 C CA . GLN A 1 110 ? 135.498 -25.586 -56.027 1.00 84.17 439 GLN A CA 1
ATOM 766 C C . GLN A 1 110 ? 136.854 -25.477 -56.710 1.00 89.81 439 GLN A C 1
ATOM 767 O O . GLN A 1 110 ? 137.509 -26.494 -56.990 1.00 102.06 439 GLN A O 1
ATOM 773 N N . GLN A 1 111 ? 137.303 -24.244 -56.963 1.00 85.60 440 GLN A N 1
ATOM 774 C CA . GLN A 1 111 ? 138.585 -24.038 -57.624 1.00 73.40 440 GLN A CA 1
ATOM 775 C C . GLN A 1 111 ? 139.713 -24.658 -56.812 1.00 69.83 440 GLN A C 1
ATOM 776 O O . GLN A 1 111 ? 140.595 -25.330 -57.360 1.00 77.14 440 GLN A O 1
ATOM 782 N N . TYR A 1 112 ? 139.700 -24.427 -55.495 1.00 65.07 441 TYR A N 1
ATOM 783 C CA . TYR A 1 112 ? 140.712 -25.009 -54.623 1.00 63.68 441 TYR A CA 1
ATOM 784 C C . TYR A 1 112 ? 140.699 -26.531 -54.708 1.00 60.26 441 TYR A C 1
ATOM 785 O O . TYR A 1 112 ? 141.757 -27.171 -54.678 1.00 51.83 441 TYR A O 1
ATOM 794 N N . ALA A 1 113 ? 139.508 -27.123 -54.793 1.00 51.94 442 ALA A N 1
ATOM 795 C CA . ALA A 1 113 ? 139.399 -28.579 -54.800 1.00 69.88 442 ALA A CA 1
ATOM 796 C C . ALA A 1 113 ? 139.980 -29.153 -56.079 1.00 52.55 442 ALA A C 1
ATOM 797 O O . ALA A 1 113 ? 140.722 -30.139 -56.039 1.00 69.14 442 ALA A O 1
ATOM 799 N N . GLN A 1 114 ? 139.659 -28.548 -57.226 1.00 72.50 443 GLN A N 1
ATOM 800 C CA . GLN A 1 114 ? 140.216 -29.033 -58.488 1.00 63.97 443 GLN A CA 1
ATOM 801 C C . GLN A 1 114 ? 141.724 -28.852 -58.529 1.00 73.72 443 GLN A C 1
ATOM 802 O O . GLN A 1 114 ? 142.474 -29.806 -58.778 1.00 75.41 443 GLN A O 1
ATOM 808 N N . TRP A 1 115 ? 142.183 -27.632 -58.250 1.00 75.51 444 TRP A N 1
ATOM 809 C CA . TRP A 1 115 ? 143.604 -27.323 -58.357 1.00 59.84 444 TRP A CA 1
ATOM 810 C C . TRP A 1 115 ? 144.430 -28.104 -57.344 1.00 50.33 444 TRP A C 1
ATOM 811 O O . TRP A 1 115 ? 145.536 -28.559 -57.655 1.00 64.63 444 TRP A O 1
ATOM 822 N N . MET A 1 116 ? 143.907 -28.274 -56.134 1.00 46.52 445 MET A N 1
ATOM 823 C CA . MET A 1 116 ? 144.632 -29.003 -55.103 1.00 54.43 445 MET A CA 1
ATOM 824 C C . MET A 1 116 ? 144.631 -30.500 -55.376 1.00 47.97 445 MET A C 1
ATOM 825 O O . MET A 1 116 ? 145.656 -31.163 -55.210 1.00 64.44 445 MET A O 1
ATOM 830 N N . ALA A 1 117 ? 143.479 -31.056 -55.747 1.00 54.16 446 ALA A N 1
ATOM 831 C CA . ALA A 1 117 ? 143.459 -32.453 -56.165 1.00 62.70 446 ALA A CA 1
ATOM 832 C C . ALA A 1 117 ? 144.527 -32.694 -57.220 1.00 57.08 446 ALA A C 1
ATOM 833 O O . ALA A 1 117 ? 145.373 -33.592 -57.078 1.00 68.16 446 ALA A O 1
ATOM 835 N N . ALA A 1 118 ? 144.584 -31.804 -58.223 1.00 52.27 447 ALA A N 1
ATOM 836 C CA . ALA A 1 118 ? 145.542 -31.980 -59.307 1.00 52.00 447 ALA A CA 1
ATOM 837 C C . ALA A 1 118 ? 146.972 -31.909 -58.793 1.00 62.92 447 ALA A C 1
ATOM 838 O O . ALA A 1 118 ? 147.807 -32.739 -59.160 1.00 57.36 447 ALA A O 1
ATOM 840 N N . CYS A 1 119 ? 147.273 -30.939 -57.923 1.00 59.65 448 CYS A N 1
ATOM 841 C CA . CYS A 1 119 ? 148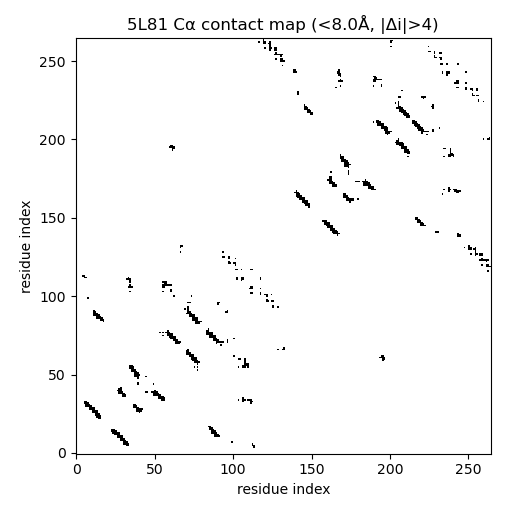.633 -30.825 -57.404 1.00 46.89 448 CYS A CA 1
ATOM 842 C C . CYS A 1 1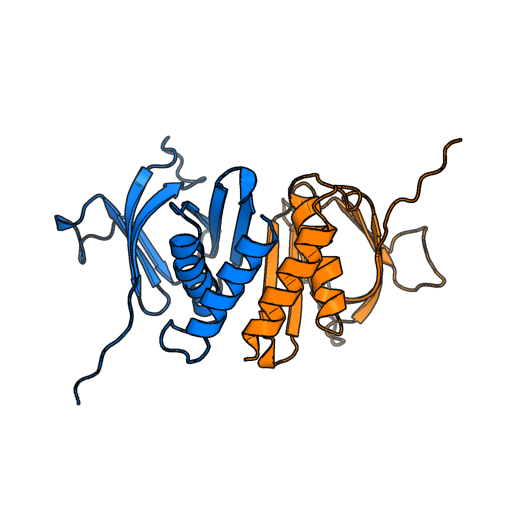19 ? 149.027 -32.049 -56.581 1.00 49.67 448 CYS A C 1
ATOM 843 O O . CYS A 1 119 ? 150.139 -32.573 -56.728 1.00 50.54 448 CYS A O 1
ATOM 846 N N . ARG A 1 120 ? 148.109 -32.554 -55.747 1.00 49.28 449 ARG A N 1
ATOM 847 C CA . ARG A 1 120 ? 148.439 -33.686 -54.890 1.00 51.26 449 ARG A CA 1
ATOM 848 C C . ARG A 1 120 ? 148.707 -34.935 -55.710 1.00 66.68 449 ARG A C 1
ATOM 849 O O . ARG A 1 120 ? 149.706 -35.626 -55.482 1.00 56.07 449 ARG A O 1
ATOM 857 N N . LEU A 1 121 ? 147.864 -35.211 -56.706 1.00 71.11 450 LEU A N 1
ATOM 858 C CA . LEU A 1 121 ? 148.145 -36.342 -57.586 1.00 61.56 450 LEU A CA 1
ATOM 859 C C . LEU A 1 121 ? 149.454 -36.135 -58.339 1.00 59.40 450 LEU A C 1
ATOM 860 O O . LEU A 1 121 ? 150.338 -36.993 -58.301 1.00 68.13 450 LEU A O 1
ATOM 865 N N . ALA A 1 122 ? 149.638 -34.952 -58.930 1.00 69.57 451 ALA A N 1
ATOM 866 C CA . ALA A 1 122 ? 150.803 -34.703 -59.780 1.00 67.37 451 ALA A CA 1
ATOM 867 C C . ALA A 1 122 ? 152.097 -34.868 -59.003 1.00 57.07 451 ALA A C 1
ATOM 868 O O . ALA A 1 122 ? 153.107 -35.321 -59.552 1.00 62.33 451 ALA A O 1
ATOM 870 N N . SER A 1 123 ? 152.085 -34.484 -57.726 1.00 54.83 452 SER A N 1
ATOM 871 C CA . SER A 1 123 ? 153.235 -34.677 -56.848 1.00 55.11 452 SER A CA 1
ATOM 872 C C . SER A 1 123 ? 153.658 -36.136 -56.787 1.00 73.38 452 SER A C 1
ATOM 873 O O . SER A 1 123 ? 154.816 -36.442 -56.484 1.00 61.29 452 SER A O 1
ATOM 876 N N . LYS A 1 124 ? 152.715 -37.045 -56.989 1.00 61.89 453 LYS A N 1
ATOM 877 C CA . LYS A 1 124 ? 152.948 -38.472 -56.942 1.00 66.75 453 LYS A CA 1
ATOM 878 C C . LYS A 1 124 ? 153.141 -39.055 -58.330 1.00 75.34 453 LYS A C 1
ATOM 879 O O . LYS A 1 124 ? 153.212 -40.274 -58.474 1.00 75.02 453 LYS A O 1
ATOM 885 N N . GLY A 1 125 ? 153.184 -38.215 -59.357 1.00 86.07 454 GLY A N 1
ATOM 886 C CA . GLY A 1 125 ? 153.326 -38.692 -60.711 1.00 81.90 454 GLY A CA 1
ATOM 887 C C . GLY A 1 125 ? 152.027 -39.069 -61.386 1.00 73.51 454 GLY A C 1
ATOM 888 O O . GLY A 1 125 ? 152.051 -39.476 -62.552 1.00 77.51 454 GLY A O 1
ATOM 889 N N . ARG A 1 126 ? 150.897 -38.967 -60.694 1.00 71.69 455 ARG A N 1
ATOM 890 C CA . ARG A 1 126 ? 149.607 -39.284 -61.294 1.00 86.44 455 ARG A CA 1
ATOM 891 C C . ARG A 1 126 ? 148.951 -38.036 -61.878 1.00 79.31 455 ARG A C 1
ATOM 892 O O . ARG A 1 126 ? 149.006 -36.954 -61.288 1.00 68.21 455 ARG A O 1
ATOM 900 N N . THR A 1 127 ? 148.350 -38.195 -63.058 1.00 88.56 456 THR A N 1
ATOM 901 C CA . THR A 1 127 ? 147.700 -37.101 -63.761 1.00 86.08 456 THR A CA 1
ATOM 902 C C . THR A 1 127 ? 146.218 -37.032 -63.423 1.00 69.39 456 THR A C 1
ATOM 903 O O . THR A 1 127 ? 145.645 -37.944 -62.827 1.00 87.77 456 THR A O 1
ATOM 907 N N . MET A 1 128 ? 145.575 -35.967 -63.910 1.00 74.23 457 MET A N 1
ATOM 908 C CA . MET A 1 128 ? 144.132 -35.829 -63.773 1.00 72.63 457 MET A CA 1
ATOM 909 C C . MET A 1 128 ? 143.369 -36.896 -64.550 1.00 72.47 457 MET A C 1
ATOM 910 O O . MET A 1 128 ? 142.159 -37.031 -64.350 1.00 91.75 457 MET A O 1
ATOM 915 N N . ALA A 1 129 ? 144.034 -37.632 -65.447 1.00 100.71 458 ALA A N 1
ATOM 916 C CA . ALA A 1 129 ? 143.423 -38.773 -66.121 1.00 83.49 458 ALA A CA 1
ATOM 917 C C . ALA A 1 129 ? 143.327 -40.001 -65.229 1.00 94.17 458 ALA A C 1
ATOM 918 O O . ALA A 1 129 ? 142.630 -40.963 -65.586 1.00 95.53 458 ALA A O 1
ATOM 920 N N . ASP A 1 130 ? 144.025 -40.000 -64.102 1.00 87.92 459 ASP A N 1
ATOM 921 C CA . ASP A 1 130 ? 143.948 -41.110 -63.167 1.00 99.13 459 ASP A CA 1
ATOM 922 C C . ASP A 1 130 ? 142.526 -41.198 -62.626 1.00 91.15 459 ASP A C 1
ATOM 923 O O . ASP A 1 130 ? 141.898 -40.182 -62.320 1.00 98.55 459 ASP A O 1
ATOM 928 N N . SER A 1 131 ? 142.006 -42.421 -62.523 1.00 88.15 460 SER A N 1
ATOM 929 C CA . SER A 1 131 ? 140.586 -42.588 -62.238 1.00 89.31 460 SER A CA 1
ATOM 930 C C . SER A 1 131 ? 140.187 -42.043 -60.870 1.00 89.62 460 SER A C 1
ATOM 931 O O . SER A 1 131 ? 139.001 -41.768 -60.649 1.00 88.65 460 SER A O 1
ATOM 934 N N . SER A 1 132 ? 141.137 -41.845 -59.961 1.00 82.86 461 SER A N 1
ATOM 935 C CA . SER A 1 132 ? 140.812 -41.361 -58.627 1.00 92.44 461 SER A CA 1
ATOM 936 C C . SER A 1 132 ? 140.895 -39.845 -58.504 1.00 86.09 461 SER A C 1
ATOM 937 O O . SER A 1 132 ? 140.866 -39.334 -57.377 1.00 72.10 461 SER A O 1
ATOM 940 N N . TYR A 1 133 ? 140.987 -39.114 -59.623 1.00 78.39 462 TYR A N 1
ATOM 941 C CA . TYR A 1 133 ? 141.028 -37.656 -59.529 1.00 62.31 462 TYR A CA 1
ATOM 942 C C . TYR A 1 133 ? 139.675 -37.083 -59.123 1.00 61.59 462 TYR A C 1
ATOM 943 O O . TYR A 1 133 ? 139.606 -36.189 -58.273 1.00 72.12 462 TYR A O 1
ATOM 952 N N . ALA A 1 134 ? 138.585 -37.608 -59.687 1.00 69.45 463 ALA A N 1
ATOM 953 C CA . ALA A 1 134 ? 137.261 -37.094 -59.352 1.00 63.79 463 ALA A CA 1
ATOM 954 C C . ALA A 1 134 ? 136.934 -37.296 -57.871 1.00 72.87 463 ALA A C 1
ATOM 955 O O . ALA A 1 134 ? 136.470 -36.370 -57.189 1.00 70.13 463 ALA A O 1
ATOM 957 N N . SER A 1 135 ? 137.176 -38.497 -57.344 1.00 79.98 464 SER A N 1
ATOM 958 C CA . SER A 1 135 ? 136.946 -38.684 -55.913 1.00 81.02 464 SER A CA 1
ATOM 959 C C . SER A 1 135 ? 137.898 -37.836 -55.085 1.00 69.48 464 SER A C 1
ATOM 960 O O . SER A 1 135 ? 137.581 -37.523 -53.934 1.00 88.25 464 SER A O 1
ATOM 963 N N . GLU A 1 136 ? 139.054 -37.451 -55.637 1.00 66.80 465 GLU A N 1
ATOM 964 C CA . GLU A 1 136 ? 139.956 -36.565 -54.900 1.00 54.18 465 GLU A CA 1
ATOM 965 C C . GLU A 1 136 ? 139.370 -35.159 -54.800 1.00 52.58 465 GLU A C 1
ATOM 966 O O . GLU A 1 136 ? 139.385 -34.541 -53.729 1.00 66.76 465 GLU A O 1
ATOM 972 N N . VAL A 1 137 ? 138.838 -34.641 -55.912 1.00 61.39 466 VAL A N 1
ATOM 973 C CA . VAL A 1 137 ? 138.140 -33.359 -55.876 1.00 56.24 466 VAL A CA 1
ATOM 974 C C . VAL A 1 137 ? 137.014 -33.405 -54.865 1.00 66.69 466 VAL A C 1
ATOM 975 O O . VAL A 1 137 ? 136.959 -32.597 -53.929 1.00 73.14 466 VAL A O 1
ATOM 979 N N . GLN A 1 138 ? 136.123 -34.389 -55.009 1.00 70.91 467 GLN A N 1
ATOM 980 C CA . GLN A 1 138 ? 134.957 -34.463 -54.142 1.00 55.79 467 GLN A CA 1
ATOM 981 C C . GLN A 1 138 ? 135.362 -34.617 -52.682 1.00 58.64 467 GLN A C 1
ATOM 982 O O . GLN A 1 138 ? 134.740 -34.031 -51.784 1.00 64.55 467 GLN A O 1
ATOM 988 N N . ALA A 1 139 ? 136.429 -35.371 -52.431 1.00 63.80 468 ALA A N 1
ATOM 989 C CA . ALA A 1 139 ? 136.945 -35.502 -51.073 1.00 54.04 468 ALA A CA 1
ATOM 990 C C . ALA A 1 139 ? 137.370 -34.145 -50.514 1.00 48.87 468 ALA A C 1
ATOM 991 O O . ALA A 1 139 ? 137.048 -33.799 -49.372 1.00 70.48 468 ALA A O 1
ATOM 993 N N . ILE A 1 140 ? 138.098 -33.361 -51.311 1.00 57.98 469 ILE A N 1
ATOM 994 C CA . ILE A 1 140 ? 138.517 -32.042 -50.839 1.00 57.17 469 ILE A CA 1
ATOM 995 C C . ILE A 1 140 ? 137.299 -31.160 -50.567 1.00 51.22 469 ILE A C 1
ATOM 996 O O . ILE A 1 140 ? 137.171 -30.589 -49.480 1.00 72.58 469 ILE A O 1
ATOM 1001 N N . LEU A 1 141 ? 136.334 -31.118 -51.507 1.00 82.31 470 LEU A N 1
ATOM 1002 C CA . LEU A 1 141 ? 135.105 -30.352 -51.268 1.00 56.61 470 LEU A CA 1
ATOM 1003 C C . LEU A 1 141 ? 134.458 -30.738 -49.960 1.00 62.20 470 LEU A C 1
ATOM 1004 O O . LEU A 1 141 ? 134.036 -29.869 -49.195 1.00 68.11 470 LEU A O 1
ATOM 1009 N N . ALA A 1 142 ? 134.367 -32.039 -49.684 1.00 75.02 471 ALA A N 1
ATOM 1010 C CA . ALA A 1 142 ? 133.799 -32.471 -48.413 1.00 70.95 471 ALA A CA 1
ATOM 1011 C C . ALA A 1 142 ? 134.608 -31.916 -47.255 1.00 51.99 471 ALA A C 1
ATOM 1012 O O . ALA A 1 142 ? 134.054 -31.368 -46.299 1.00 58.86 471 ALA A O 1
ATOM 1014 N N . PHE A 1 143 ? 135.930 -32.041 -47.333 1.00 57.88 472 PHE A N 1
ATOM 1015 C CA . PHE A 1 143 ? 136.789 -31.493 -46.288 1.00 72.97 472 PHE A CA 1
ATOM 1016 C C . PHE A 1 143 ? 136.454 -30.032 -46.000 1.00 55.76 472 PHE A C 1
ATOM 1017 O O . PHE A 1 143 ? 136.171 -29.644 -44.852 1.00 72.38 472 PHE A O 1
ATOM 1025 N N . LEU A 1 144 ? 136.459 -29.217 -47.052 1.00 69.36 473 LEU A N 1
ATOM 1026 C CA . LEU A 1 144 ? 136.205 -27.786 -46.920 1.00 64.49 473 LEU A CA 1
ATOM 1027 C C . LEU A 1 144 ? 134.811 -27.529 -46.373 1.00 70.84 473 LEU A C 1
ATOM 1028 O O . LEU A 1 144 ? 134.624 -26.673 -45.502 1.00 70.40 473 LEU A O 1
ATOM 1033 N N . SER A 1 145 ? 133.821 -28.278 -46.867 1.00 67.94 474 SER A N 1
ATOM 1034 C CA . SER A 1 145 ? 132.432 -28.020 -46.514 1.00 61.71 474 SER A CA 1
ATOM 1035 C C . SER A 1 145 ? 132.152 -28.400 -45.073 1.00 68.12 474 SER A C 1
ATOM 1036 O O . SER A 1 145 ? 131.335 -27.756 -44.413 1.00 69.19 474 SER A O 1
ATOM 1039 N N . LEU A 1 146 ? 132.818 -29.433 -44.564 1.00 72.45 475 LEU A N 1
ATOM 1040 C CA . LEU A 1 146 ? 132.627 -29.754 -43.164 1.00 64.96 475 LEU A CA 1
ATOM 1041 C C . LEU A 1 146 ? 133.399 -28.830 -42.242 1.00 61.24 475 LEU A C 1
ATOM 1042 O O . LEU A 1 146 ? 132.994 -28.676 -41.082 1.00 82.83 475 LEU A O 1
ATOM 1047 N N . GLN A 1 147 ? 134.479 -28.186 -42.704 1.00 77.56 476 GLN A N 1
ATOM 1048 C CA . GLN A 1 147 ? 135.078 -27.229 -41.774 1.00 100.34 476 GLN A CA 1
ATOM 1049 C C . GLN A 1 147 ? 134.148 -26.051 -41.510 1.00 102.32 476 GLN A C 1
ATOM 1050 O O . GLN A 1 147 ? 134.188 -25.467 -40.423 1.00 105.12 476 GLN A O 1
ATOM 1056 N N . ARG A 1 148 ? 133.301 -25.707 -42.476 1.00 133.21 477 ARG A N 1
ATOM 1057 C CA . ARG A 1 148 ? 132.278 -24.668 -42.310 1.00 139.54 477 ARG A CA 1
ATOM 1058 C C . ARG A 1 148 ? 130.936 -25.279 -41.917 1.00 133.22 477 ARG A C 1
ATOM 1059 O O . ARG A 1 148 ? 130.546 -25.255 -40.755 1.00 142.28 477 ARG A O 1
ATOM 1067 N N . ASP B 1 15 ? 134.956 -26.327 -10.074 1.00 255.90 344 ASP B N 1
ATOM 1068 C CA . ASP B 1 15 ? 135.172 -24.881 -10.013 1.00 198.95 344 ASP B CA 1
ATOM 1069 C C . ASP B 1 15 ? 136.333 -24.461 -10.953 1.00 153.45 344 ASP B C 1
ATOM 1070 O O . ASP B 1 15 ? 136.465 -23.303 -11.357 1.00 185.96 344 ASP B O 1
ATOM 1075 N N . SER B 1 16 ? 137.177 -25.419 -11.291 1.00 143.39 345 SER B N 1
ATOM 1076 C CA . SER B 1 16 ? 138.138 -25.240 -12.341 1.00 134.96 345 SER B CA 1
ATOM 1077 C C . SER B 1 16 ? 137.454 -25.673 -13.612 1.00 137.43 345 SER B C 1
ATOM 1078 O O . SER B 1 16 ? 137.436 -25.015 -14.692 1.00 152.96 345 SER B O 1
ATOM 1081 N N . LEU B 1 17 ? 136.802 -26.782 -13.385 1.00 123.67 346 LEU B N 1
ATOM 1082 C CA . LEU B 1 17 ? 137.391 -27.939 -13.949 1.00 111.67 346 LEU B CA 1
ATOM 1083 C C . LEU B 1 17 ? 137.167 -27.958 -15.415 1.00 105.04 346 LEU B C 1
ATOM 1084 O O . LEU B 1 17 ? 136.037 -27.799 -15.908 1.00 120.77 346 LEU B O 1
ATOM 1089 N N . THR B 1 18 ? 138.289 -28.199 -16.072 1.00 86.89 347 THR B N 1
ATOM 1090 C CA . THR B 1 18 ? 138.383 -28.306 -17.507 1.00 81.82 347 THR B CA 1
ATOM 1091 C C . THR B 1 18 ? 139.171 -29.557 -17.802 1.00 93.00 347 THR B C 1
ATOM 1092 O O . THR B 1 18 ? 139.827 -30.110 -16.919 1.00 85.26 347 THR B O 1
ATOM 1096 N N . THR B 1 19 ? 139.065 -30.002 -19.051 1.00 78.53 348 THR B N 1
ATOM 1097 C CA . THR B 1 19 ? 139.782 -31.165 -19.538 1.00 78.13 348 THR B CA 1
ATOM 1098 C C . THR B 1 19 ? 140.360 -30.775 -20.880 1.00 97.89 348 THR B C 1
ATOM 1099 O O . THR B 1 19 ? 139.614 -30.392 -21.789 1.00 86.00 348 THR B O 1
ATOM 1103 N N . ILE B 1 20 ? 141.667 -30.917 -21.034 1.00 85.57 349 ILE B N 1
ATOM 1104 C CA . ILE B 1 20 ? 142.247 -30.484 -22.294 1.00 83.09 349 ILE B CA 1
ATOM 1105 C C . ILE B 1 20 ? 142.405 -31.758 -23.107 1.00 77.52 349 ILE B C 1
ATOM 1106 O O . ILE B 1 20 ? 142.731 -32.819 -22.549 1.00 71.38 349 ILE B O 1
ATOM 1111 N N . PRO B 1 21 ? 142.117 -31.720 -24.405 1.00 72.03 350 PRO B N 1
ATOM 1112 C CA . PRO B 1 21 ? 142.242 -32.931 -25.215 1.00 66.05 350 PRO B CA 1
ATOM 1113 C C . PRO B 1 21 ? 143.701 -33.145 -25.574 1.00 65.23 350 PRO B C 1
ATOM 1114 O O . PRO B 1 21 ? 144.413 -32.206 -25.941 1.00 75.64 350 PRO B O 1
ATOM 1118 N N . GLU B 1 22 ? 144.153 -34.380 -25.420 1.00 72.76 351 GLU B N 1
ATOM 1119 C CA . GLU B 1 22 ? 145.492 -34.764 -25.816 1.00 88.70 351 GLU B CA 1
ATOM 1120 C C . GLU B 1 22 ? 145.402 -35.943 -26.759 1.00 85.76 351 GLU B C 1
ATOM 1121 O O . GLU B 1 22 ? 144.364 -36.600 -26.870 1.00 83.60 351 GLU B O 1
A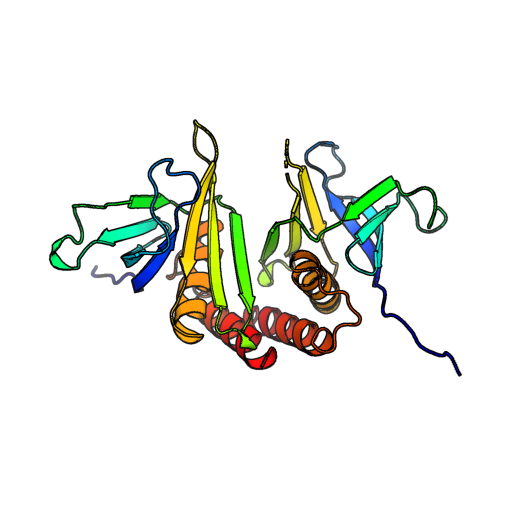TOM 1127 N N . LEU B 1 23 ? 146.501 -36.187 -27.458 1.00 76.77 352 LEU B N 1
ATOM 1128 C CA . LEU B 1 23 ? 146.666 -37.418 -28.208 1.00 65.27 352 LEU B CA 1
ATOM 1129 C C . LEU B 1 23 ? 147.805 -38.212 -27.592 1.00 74.21 352 LEU B C 1
ATOM 1130 O O . LEU B 1 23 ? 148.826 -37.640 -27.196 1.00 72.33 352 LEU B O 1
ATOM 1135 N N . LYS B 1 24 ? 147.585 -39.511 -27.431 1.00 87.30 353 LYS B N 1
ATOM 1136 C CA . LYS B 1 24 ? 148.597 -40.451 -26.979 1.00 95.27 353 LYS B CA 1
ATOM 1137 C C . LYS B 1 24 ? 148.360 -41.749 -27.730 1.00 96.92 353 LYS B C 1
ATOM 1138 O O . LYS B 1 24 ? 147.235 -42.259 -27.724 1.00 102.01 353 LYS B O 1
ATOM 1144 N N . ASP B 1 25 ? 149.389 -42.265 -28.399 1.00 102.51 354 ASP B N 1
ATOM 1145 C CA . ASP B 1 25 ? 149.222 -43.545 -29.080 1.00 105.85 354 ASP B CA 1
ATOM 1146 C C . ASP B 1 25 ? 150.592 -44.001 -29.568 1.00 118.16 354 ASP B C 1
ATOM 1147 O O . ASP B 1 25 ? 151.577 -43.262 -29.485 1.00 120.94 354 ASP B O 1
ATOM 1152 N N . HIS B 1 26 ? 150.647 -45.238 -30.064 1.00 95.89 355 HIS B N 1
ATOM 1153 C CA . HIS B 1 26 ? 151.846 -45.760 -30.712 1.00 98.80 355 HIS B CA 1
ATOM 1154 C C . HIS B 1 26 ? 151.770 -45.439 -32.196 1.00 92.87 355 HIS B C 1
ATOM 1155 O O . HIS B 1 26 ? 150.801 -45.815 -32.864 1.00 94.51 355 HIS B O 1
ATOM 1162 N N . LEU B 1 27 ? 152.793 -44.759 -32.710 1.00 84.64 356 LEU B N 1
ATOM 1163 C CA . LEU B 1 27 ? 152.845 -44.394 -34.118 1.00 87.38 356 LEU B CA 1
ATOM 1164 C C . LEU B 1 27 ? 154.136 -44.908 -34.735 1.00 82.89 356 LEU B C 1
ATOM 1165 O O . LEU B 1 27 ? 155.105 -45.206 -34.030 1.00 85.71 356 LEU B O 1
ATOM 1170 N N . ARG B 1 28 ? 154.147 -45.022 -36.062 1.00 76.43 357 ARG B N 1
ATOM 1171 C CA . ARG B 1 28 ? 155.360 -45.430 -36.764 1.00 91.22 357 ARG B CA 1
ATOM 1172 C C . ARG B 1 28 ? 156.053 -44.192 -37.310 1.00 92.00 357 ARG B C 1
ATOM 1173 O O . ARG B 1 28 ? 155.416 -43.364 -37.957 1.00 85.38 357 ARG B O 1
ATOM 1181 N N . ILE B 1 29 ? 157.339 -44.034 -37.008 1.00 87.22 358 ILE B N 1
ATOM 1182 C CA . ILE B 1 29 ? 158.029 -42.787 -37.318 1.00 69.73 358 ILE B CA 1
ATOM 1183 C C . ILE B 1 29 ? 159.311 -43.082 -38.077 1.00 90.92 358 ILE B C 1
ATOM 1184 O O . ILE B 1 29 ? 159.935 -44.138 -37.901 1.00 101.32 358 ILE B O 1
ATOM 1189 N N . PHE B 1 30 ? 159.649 -42.158 -38.990 1.00 84.33 359 PHE B N 1
ATOM 1190 C CA . PHE B 1 30 ? 160.903 -42.151 -39.731 1.00 91.10 359 PHE B CA 1
ATOM 1191 C C . PHE B 1 30 ? 161.526 -40.763 -39.706 1.00 91.28 359 PHE B C 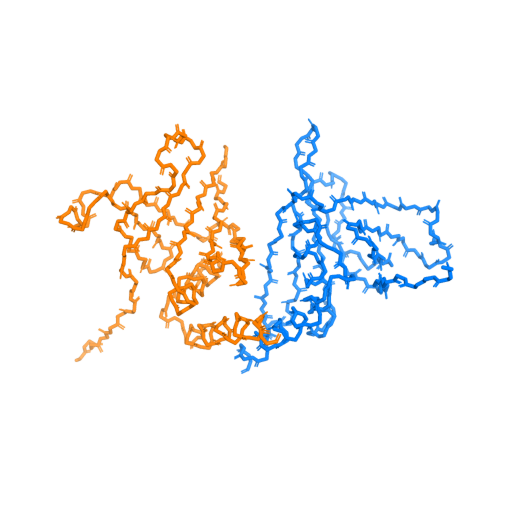1
ATOM 1192 O O . PHE B 1 30 ? 160.844 -39.755 -39.929 1.00 82.04 359 PHE B O 1
ATOM 1200 N N . ARG B 1 31 ? 162.831 -40.729 -39.474 1.00 84.89 360 ARG B N 1
ATOM 1201 C CA . ARG B 1 31 ? 163.624 -39.509 -39.461 1.00 99.49 360 ARG B CA 1
ATOM 1202 C C . ARG B 1 31 ? 164.729 -39.646 -40.497 1.00 100.93 360 ARG B C 1
ATOM 1203 O O . ARG B 1 31 ? 165.598 -40.523 -40.347 1.00 110.10 360 ARG B O 1
ATOM 1211 N N . PRO B 1 32 ? 164.734 -38.846 -41.567 1.00 85.31 361 PRO B N 1
ATOM 1212 C CA . PRO B 1 32 ? 165.763 -39.018 -42.607 1.00 72.86 361 PRO B CA 1
ATOM 1213 C C . PRO B 1 32 ? 167.175 -38.898 -42.064 1.00 71.75 361 PRO B C 1
ATOM 1214 O O . PRO B 1 32 ? 168.114 -39.370 -42.709 1.00 70.13 361 PRO B O 1
ATOM 1218 N N . ARG B 1 33 ? 167.341 -38.308 -40.877 1.00 72.87 362 ARG B N 1
ATOM 1219 C CA . ARG B 1 33 ? 168.630 -38.286 -40.197 1.00 72.18 362 ARG B CA 1
ATOM 1220 C C . ARG B 1 33 ? 169.089 -39.679 -39.802 1.00 70.94 362 ARG B C 1
ATOM 1221 O O . ARG B 1 33 ? 170.292 -39.920 -39.696 1.00 77.08 362 ARG B O 1
ATOM 1229 N N . LYS B 1 34 ? 168.155 -40.598 -39.547 1.00 73.34 363 LYS B N 1
ATOM 1230 C CA . LYS B 1 34 ? 168.456 -41.926 -38.997 1.00 79.19 363 LYS B CA 1
ATOM 1231 C C . LYS B 1 34 ? 167.965 -43.007 -39.953 1.00 69.78 363 LYS B C 1
ATOM 1232 O O . LYS B 1 34 ? 166.916 -43.611 -39.741 1.00 70.79 363 LYS B O 1
ATOM 1238 N N . LEU B 1 35 ? 168.746 -43.278 -40.989 1.00 68.06 364 LEU B N 1
ATOM 1239 C CA . LEU B 1 35 ? 168.444 -44.358 -41.920 1.00 72.61 364 LEU B CA 1
ATOM 1240 C C . LEU B 1 35 ? 168.892 -45.668 -41.278 1.00 72.15 364 LEU B C 1
ATOM 1241 O O . LEU B 1 35 ? 170.058 -46.054 -41.349 1.00 68.15 364 LEU B O 1
ATOM 1246 N N . THR B 1 36 ? 167.965 -46.359 -40.629 1.00 76.70 365 THR B N 1
ATOM 1247 C CA . THR B 1 36 ? 168.215 -47.727 -40.201 1.00 90.26 365 THR B CA 1
ATOM 1248 C C . THR B 1 36 ? 167.646 -48.682 -41.241 1.00 93.49 365 THR B C 1
ATOM 1249 O O . THR B 1 36 ? 166.957 -48.279 -42.181 1.00 95.87 365 THR B O 1
ATOM 1253 N N . LEU B 1 37 ? 167.929 -49.969 -41.058 1.00 87.12 366 LEU B N 1
ATOM 1254 C CA . LEU B 1 37 ? 167.264 -50.967 -41.883 1.00 73.25 366 LEU B CA 1
ATOM 1255 C C . LEU B 1 37 ? 165.803 -51.139 -41.490 1.00 87.74 366 LEU B C 1
ATOM 1256 O O . LEU B 1 37 ? 164.988 -51.543 -42.328 1.00 88.79 366 LEU B O 1
ATOM 1261 N N . LYS B 1 38 ? 165.453 -50.816 -40.242 1.00 98.20 367 LYS B N 1
ATOM 1262 C CA . LYS B 1 38 ? 164.128 -51.111 -39.706 1.00 103.27 367 LYS B CA 1
ATOM 1263 C C . LYS B 1 38 ? 163.000 -50.376 -40.420 1.00 98.86 367 LYS B C 1
ATOM 1264 O O . LYS B 1 38 ? 161.832 -50.716 -40.200 1.00 116.24 367 LYS B O 1
ATOM 1270 N N . GLY B 1 39 ? 163.303 -49.393 -41.264 1.00 80.21 368 GLY B N 1
ATOM 1271 C CA . GLY B 1 39 ? 162.224 -48.625 -41.847 1.00 89.01 368 GLY B CA 1
ATOM 1272 C C . GLY B 1 39 ? 161.630 -47.730 -40.782 1.00 101.53 368 GLY B C 1
ATOM 1273 O O . GLY B 1 39 ? 162.348 -47.158 -39.954 1.00 95.70 368 GLY B O 1
ATOM 1274 N N . TYR B 1 40 ? 160.305 -47.600 -40.785 1.00 80.19 369 TYR B N 1
ATOM 1275 C CA . TYR B 1 40 ? 159.727 -46.869 -39.675 1.00 79.88 369 TYR B CA 1
ATOM 1276 C C . TYR B 1 40 ? 159.844 -47.706 -38.405 1.00 88.12 369 TYR B C 1
ATOM 1277 O O . TYR B 1 40 ? 160.226 -48.881 -38.436 1.00 102.28 369 TYR B O 1
ATOM 1286 N N . ARG B 1 41 ? 159.517 -47.096 -37.271 1.00 77.00 370 ARG B N 1
ATOM 1287 C CA . ARG B 1 41 ? 159.547 -47.867 -36.033 1.00 88.88 370 ARG B CA 1
ATOM 1288 C C . ARG B 1 41 ? 158.569 -47.268 -35.036 1.00 105.66 370 ARG B C 1
ATOM 1289 O O . ARG B 1 41 ? 158.214 -46.089 -35.120 1.00 101.43 370 ARG B O 1
ATOM 1297 N N . GLN B 1 42 ? 158.111 -48.106 -34.105 1.00 96.28 371 GLN B N 1
ATOM 1298 C CA . GLN B 1 42 ? 157.140 -47.662 -33.110 1.00 107.42 371 GLN B CA 1
ATOM 1299 C C . GLN B 1 42 ? 157.771 -46.716 -32.109 1.00 102.80 371 GLN B C 1
ATOM 1300 O O . GLN B 1 42 ? 158.711 -47.087 -31.393 1.00 96.60 371 GLN B O 1
ATOM 1306 N N . TYR B 1 43 ? 157.211 -45.521 -32.019 1.00 97.00 372 TYR B N 1
ATOM 1307 C CA . TYR B 1 43 ? 157.462 -44.633 -30.903 1.00 97.83 372 TYR B CA 1
ATOM 1308 C C . TYR B 1 43 ? 156.138 -44.387 -30.187 1.00 107.95 372 TYR B C 1
ATOM 1309 O O . TYR B 1 43 ? 155.053 -44.521 -30.776 1.00 94.22 372 TYR B O 1
ATOM 1318 N N . TRP B 1 44 ? 156.238 -44.072 -28.895 1.00 98.00 373 TRP B N 1
ATOM 1319 C CA . TRP B 1 44 ? 155.091 -43.626 -28.111 1.00 91.44 373 TRP B CA 1
ATOM 1320 C C . TRP B 1 44 ? 154.976 -42.114 -28.261 1.00 97.08 373 TRP B C 1
ATOM 1321 O O . TRP B 1 44 ? 155.838 -41.366 -27.789 1.00 88.08 373 TRP B O 1
ATOM 1332 N N . VAL B 1 45 ? 153.894 -41.658 -28.876 1.00 84.11 374 VAL B N 1
ATOM 1333 C CA . VAL B 1 45 ? 153.776 -40.273 -29.297 1.00 80.15 374 VAL B CA 1
ATOM 1334 C C . VAL B 1 45 ? 152.636 -39.625 -28.530 1.00 80.72 374 VAL B C 1
ATOM 1335 O O . VAL B 1 45 ? 151.563 -40.221 -28.356 1.00 92.17 374 VAL B O 1
ATOM 1339 N N . VAL B 1 46 ? 152.896 -38.411 -28.048 1.00 83.86 375 VAL B N 1
ATOM 1340 C CA . VAL B 1 46 ? 151.965 -37.608 -27.268 1.00 84.99 375 VAL B CA 1
ATOM 1341 C C . VAL B 1 46 ? 151.914 -36.228 -27.901 1.00 84.61 375 VAL B C 1
ATOM 1342 O O . VAL B 1 46 ? 152.958 -35.622 -28.156 1.00 76.86 375 VAL B O 1
ATOM 1346 N N . PHE B 1 47 ? 150.708 -35.718 -28.126 1.00 80.00 376 PHE B N 1
ATOM 1347 C CA . PHE B 1 47 ? 150.505 -34.430 -28.769 1.00 72.78 376 PHE B CA 1
ATOM 1348 C C . PHE B 1 47 ? 149.659 -33.587 -27.830 1.00 84.26 376 PHE B C 1
ATOM 1349 O O . PHE B 1 47 ? 148.554 -34.003 -27.445 1.00 80.89 376 PHE B O 1
ATOM 1357 N N . LYS B 1 48 ? 150.188 -32.431 -27.425 1.00 82.11 377 LYS B N 1
ATOM 1358 C CA . LYS B 1 48 ? 149.409 -31.502 -26.616 1.00 94.40 377 LYS B CA 1
ATOM 1359 C C . LYS B 1 48 ? 149.761 -30.081 -27.024 1.00 92.72 377 LYS B C 1
ATOM 1360 O O . LYS B 1 48 ? 150.900 -29.798 -27.398 1.00 103.71 377 LYS B O 1
ATOM 1366 N N . ASP B 1 49 ? 148.776 -29.188 -26.929 1.00 116.19 378 ASP B N 1
ATOM 1367 C CA . ASP B 1 49 ? 148.955 -27.772 -27.254 1.00 116.33 378 ASP B CA 1
ATOM 1368 C C . ASP B 1 49 ? 149.454 -27.688 -28.690 1.00 113.15 378 ASP B C 1
ATOM 1369 O O . ASP B 1 49 ? 148.716 -28.107 -29.600 1.00 124.47 378 ASP B O 1
ATOM 1374 N N . THR B 1 50 ? 150.667 -27.191 -28.950 1.00 81.08 379 THR B N 1
ATOM 1375 C CA . THR B 1 50 ? 151.223 -27.173 -30.298 1.00 75.83 379 THR B CA 1
ATOM 1376 C C . THR B 1 50 ? 152.500 -27.994 -30.391 1.00 61.83 379 THR B C 1
ATOM 1377 O O . THR B 1 50 ? 153.305 -27.774 -31.301 1.00 88.16 379 THR B O 1
ATOM 1381 N N . THR B 1 51 ? 152.715 -28.926 -29.465 1.00 77.40 380 THR B N 1
ATOM 1382 C CA . THR B 1 51 ? 153.933 -29.724 -29.436 1.00 63.72 380 THR B CA 1
ATOM 1383 C C . THR B 1 51 ? 153.622 -31.209 -29.572 1.00 71.44 380 THR B C 1
ATOM 1384 O O . THR B 1 51 ? 152.666 -31.724 -28.970 1.00 87.62 380 THR B O 1
ATOM 1388 N N . LEU B 1 52 ? 154.443 -31.880 -30.376 1.00 69.05 381 LEU B N 1
ATOM 1389 C CA . LEU B 1 52 ? 154.436 -33.324 -30.535 1.00 77.78 381 LEU B CA 1
ATOM 1390 C C . LEU B 1 52 ? 155.710 -33.876 -29.916 1.00 80.13 381 LEU B C 1
ATOM 1391 O O . LEU B 1 52 ? 156.807 -33.405 -30.224 1.00 91.43 381 LEU B O 1
ATOM 1396 N N . SER B 1 53 ? 155.565 -34.894 -29.078 1.00 70.54 382 SER B N 1
ATOM 1397 C CA . SER B 1 53 ? 156.676 -35.540 -28.395 1.00 73.39 382 SER B CA 1
ATOM 1398 C C . SER B 1 53 ? 156.599 -37.023 -28.691 1.00 76.18 382 SER B C 1
ATOM 1399 O O . SER B 1 53 ? 155.539 -37.626 -28.517 1.00 79.29 382 SER B O 1
ATOM 1402 N N . TYR B 1 54 ? 157.700 -37.613 -29.143 1.00 93.12 383 TYR B N 1
ATOM 1403 C CA . TYR B 1 54 ? 157.755 -39.058 -29.276 1.00 100.40 383 TYR B CA 1
ATOM 1404 C C . TYR B 1 54 ? 158.894 -39.622 -28.439 1.00 111.53 383 TYR B C 1
ATOM 1405 O O . TYR B 1 54 ? 159.950 -38.993 -28.266 1.00 110.55 383 TYR B O 1
ATOM 1414 N N . TYR B 1 55 ? 158.648 -40.826 -27.926 1.00 85.26 384 TYR B N 1
ATOM 1415 C CA . TYR B 1 55 ? 159.498 -41.493 -26.965 1.00 106.82 384 TYR B CA 1
ATOM 1416 C C . TYR B 1 55 ? 159.786 -42.876 -27.518 1.00 110.49 384 TYR B C 1
ATOM 1417 O O . TYR B 1 55 ? 159.045 -43.391 -28.364 1.00 88.42 384 TYR B O 1
ATOM 1426 N N . LYS B 1 56 ? 160.849 -43.493 -27.000 1.00 107.03 385 LYS B N 1
ATOM 1427 C CA . LYS B 1 56 ? 161.186 -44.842 -27.431 1.00 104.49 385 LYS B CA 1
ATOM 1428 C C . LYS B 1 56 ? 160.232 -45.875 -26.844 1.00 108.85 385 LYS B C 1
ATOM 1429 O O . LYS B 1 56 ? 160.033 -46.938 -27.444 1.00 101.18 385 LYS B O 1
ATOM 1435 N N . SER B 1 57 ? 159.620 -45.583 -25.698 1.00 126.14 386 SER B N 1
ATOM 1436 C CA . SER B 1 57 ? 158.648 -46.501 -25.129 1.00 130.82 386 SER B CA 1
ATOM 1437 C C . SER B 1 57 ? 157.619 -45.738 -24.307 1.00 136.75 386 SER B C 1
ATOM 1438 O O . SER B 1 57 ? 157.857 -44.612 -23.859 1.00 133.09 386 SER B O 1
ATOM 1441 N N . GLN B 1 58 ? 156.475 -46.398 -24.088 1.00 132.95 387 GLN B N 1
ATOM 1442 C CA . GLN B 1 58 ? 155.402 -45.827 -23.277 1.00 127.11 387 GLN B CA 1
ATOM 1443 C C . GLN B 1 58 ? 155.772 -45.843 -21.802 1.00 145.12 387 GLN B C 1
ATOM 1444 O O . GLN B 1 58 ? 155.435 -44.915 -21.057 1.00 145.70 387 GLN B O 1
ATOM 1450 N N . ASP B 1 59 ? 156.452 -46.906 -21.364 1.00 144.71 388 ASP B N 1
ATOM 1451 C CA . ASP B 1 59 ? 156.961 -46.973 -20.001 1.00 150.19 388 ASP B CA 1
ATOM 1452 C C . ASP B 1 59 ? 157.882 -45.797 -19.701 1.00 144.48 388 ASP B C 1
ATOM 1453 O O . ASP B 1 59 ? 157.968 -45.347 -18.554 1.00 145.60 388 ASP B O 1
ATOM 1458 N N . GLU B 1 60 ? 158.557 -45.278 -20.726 1.00 145.76 389 GLU B N 1
ATOM 1459 C CA . GLU B 1 60 ? 159.528 -44.198 -20.608 1.00 144.64 389 GLU B CA 1
ATOM 1460 C C . GLU B 1 60 ? 158.900 -42.810 -20.606 1.00 138.25 389 GLU B C 1
ATOM 1461 O O . GLU B 1 60 ? 159.610 -41.830 -20.356 1.00 130.87 389 GLU B O 1
ATOM 1467 N N . ALA B 1 61 ? 157.601 -42.704 -20.860 1.00 146.67 390 ALA B N 1
ATOM 1468 C CA . ALA B 1 61 ? 156.900 -41.424 -20.848 1.00 141.49 390 ALA B CA 1
ATOM 1469 C C . ALA B 1 61 ? 156.716 -40.869 -19.430 1.00 145.30 390 ALA B C 1
ATOM 1470 O O . ALA B 1 61 ? 156.640 -41.635 -18.468 1.00 150.56 390 ALA B O 1
ATOM 1472 N N . PRO B 1 62 ? 156.647 -39.528 -19.297 1.00 131.12 391 PRO B N 1
ATOM 1473 C CA . PRO B 1 62 ? 156.804 -38.597 -20.422 1.00 116.34 391 PRO B CA 1
ATOM 1474 C C . PRO B 1 62 ? 158.219 -38.036 -20.531 1.00 115.40 391 PRO B C 1
ATOM 1475 O O . PRO B 1 62 ? 158.633 -37.625 -21.613 1.00 128.61 391 PRO B O 1
ATOM 1479 N N . GLY B 1 63 ? 158.935 -37.995 -19.417 1.00 151.44 392 GLY B N 1
ATOM 1480 C CA . GLY B 1 63 ? 160.291 -37.476 -19.392 1.00 152.02 392 GLY B CA 1
ATOM 1481 C C . GLY B 1 63 ? 161.279 -38.624 -19.273 1.00 164.75 392 GLY B C 1
ATOM 1482 O O . GLY B 1 63 ? 161.007 -39.580 -18.541 1.00 172.44 392 GLY B O 1
ATOM 1483 N N . ASP B 1 64 ? 162.418 -38.558 -19.964 1.00 175.37 393 ASP B N 1
ATOM 1484 C CA . ASP B 1 64 ? 162.743 -37.496 -20.908 1.00 164.20 393 ASP B CA 1
ATOM 1485 C C . ASP B 1 64 ? 162.171 -37.847 -22.273 1.00 163.74 393 ASP B C 1
ATOM 1486 O O . ASP B 1 64 ? 161.985 -39.022 -22.587 1.00 165.40 393 ASP B O 1
ATOM 1491 N N . PRO B 1 65 ? 161.891 -36.835 -23.091 1.00 140.77 394 PRO B N 1
ATOM 1492 C CA . PRO B 1 65 ? 161.398 -37.106 -24.445 1.00 126.00 394 PRO B CA 1
ATOM 1493 C C . PRO B 1 65 ? 162.543 -37.490 -25.369 1.00 124.89 394 PRO B C 1
ATOM 1494 O O . PRO B 1 65 ? 163.575 -36.817 -25.409 1.00 128.00 394 PRO B O 1
ATOM 1498 N N . THR B 1 66 ? 162.360 -38.588 -26.105 1.00 105.08 395 THR B N 1
ATOM 1499 C CA . THR B 1 66 ? 163.306 -38.916 -27.166 1.00 102.08 395 THR B CA 1
ATOM 1500 C C . THR B 1 66 ? 163.421 -37.768 -28.158 1.00 99.13 395 THR B C 1
ATOM 1501 O O . THR B 1 66 ? 164.518 -37.470 -28.648 1.00 93.90 395 THR B O 1
ATOM 1505 N N . GLN B 1 67 ? 162.294 -37.134 -28.488 1.00 110.63 396 GLN B N 1
ATOM 1506 C CA . GLN B 1 67 ? 162.288 -35.912 -29.287 1.00 110.15 396 GLN B CA 1
ATOM 1507 C C . GLN B 1 67 ? 160.967 -35.187 -29.055 1.00 104.97 396 GLN B C 1
ATOM 1508 O O . GLN B 1 67 ? 159.930 -35.824 -28.866 1.00 103.75 396 GLN B O 1
ATOM 1514 N N . GLN B 1 68 ? 161.007 -33.853 -29.060 1.00 89.61 397 GLN B N 1
ATOM 1515 C CA . GLN B 1 68 ? 159.774 -33.074 -29.067 1.00 95.45 397 GLN B CA 1
ATOM 1516 C C . GLN B 1 68 ? 159.932 -31.908 -30.030 1.00 92.42 397 GLN B C 1
ATOM 1517 O O . GLN B 1 68 ? 161.047 -31.492 -30.353 1.00 99.75 397 GLN B O 1
ATOM 1523 N N . LEU B 1 69 ? 158.793 -31.388 -30.489 1.00 81.62 398 LEU B N 1
ATOM 1524 C CA . LEU B 1 69 ? 158.741 -30.467 -31.616 1.00 75.70 398 LEU B CA 1
ATOM 1525 C C . LEU B 1 69 ? 157.546 -29.542 -31.467 1.00 74.05 398 LEU B C 1
ATOM 1526 O O . LEU B 1 69 ? 156.423 -30.011 -31.267 1.00 79.22 398 LEU B O 1
ATOM 1531 N N . ASN B 1 70 ? 157.776 -28.241 -31.610 1.00 73.12 399 ASN B N 1
ATOM 1532 C CA . ASN B 1 70 ? 156.687 -27.278 -31.642 1.00 72.17 399 ASN B CA 1
ATOM 1533 C C . ASN B 1 70 ? 156.310 -27.049 -33.099 1.00 67.65 399 ASN B C 1
ATOM 1534 O O . ASN B 1 70 ? 157.115 -26.535 -33.881 1.00 75.00 399 ASN B O 1
ATOM 1539 N N . LEU B 1 71 ? 155.093 -27.436 -33.457 1.00 68.72 400 LEU B N 1
ATOM 1540 C CA . LEU B 1 71 ? 154.636 -27.439 -34.836 1.00 52.52 400 LEU B CA 1
ATOM 1541 C C . LEU B 1 71 ? 154.177 -26.066 -35.326 1.00 77.25 400 LEU B C 1
ATOM 1542 O O . LEU B 1 71 ? 153.785 -25.938 -36.492 1.00 75.45 400 LEU B O 1
ATOM 1547 N N . LYS B 1 72 ? 154.207 -25.036 -34.481 1.00 69.97 401 LYS B N 1
ATOM 1548 C CA . LYS B 1 72 ? 153.612 -23.765 -34.875 1.00 84.28 401 LYS B CA 1
ATOM 1549 C C . LYS B 1 72 ? 154.326 -23.155 -36.076 1.00 70.09 401 LYS B C 1
ATOM 1550 O O . LYS B 1 72 ? 153.692 -22.494 -36.903 1.00 93.89 401 LYS B O 1
ATOM 1556 N N . GLY B 1 73 ? 155.621 -23.378 -36.219 1.00 69.32 402 GLY B N 1
ATOM 1557 C CA . GLY B 1 73 ? 156.312 -22.847 -37.373 1.00 93.58 402 GLY B CA 1
ATOM 1558 C C . GLY B 1 73 ? 156.486 -23.780 -38.556 1.00 104.11 402 GLY B C 1
ATOM 1559 O O . GLY B 1 73 ? 157.174 -23.403 -39.511 1.00 98.86 402 GLY B O 1
ATOM 1560 N N . CYS B 1 74 ? 155.865 -24.959 -38.558 1.00 92.95 403 CYS B N 1
ATOM 1561 C CA . CYS B 1 74 ? 156.179 -25.950 -39.577 1.00 77.35 403 CYS B CA 1
ATOM 1562 C C . CYS B 1 74 ? 155.143 -25.984 -40.692 1.00 77.45 403 CYS B C 1
ATOM 1563 O O . CYS B 1 74 ? 154.037 -25.449 -40.582 1.00 85.84 403 CYS B O 1
ATOM 1566 N N . GLU B 1 75 ? 155.525 -26.664 -41.773 1.00 70.13 404 GLU B N 1
ATOM 1567 C CA . GLU B 1 75 ? 154.637 -27.006 -42.871 1.00 69.30 404 GLU B CA 1
ATOM 1568 C C . GLU B 1 75 ? 154.199 -28.452 -42.666 1.00 65.20 404 GLU B C 1
ATOM 1569 O O . GLU B 1 75 ? 155.032 -29.324 -42.395 1.00 66.27 404 GLU B O 1
ATOM 1575 N N . VAL B 1 76 ? 152.902 -28.700 -42.800 1.00 46.89 405 VAL B N 1
ATOM 1576 C CA . VAL B 1 76 ? 152.300 -30.012 -42.606 1.00 59.66 405 VAL B CA 1
ATOM 1577 C C . VAL B 1 76 ? 151.875 -30.513 -43.972 1.00 60.32 405 VAL B C 1
ATOM 1578 O O . VAL B 1 76 ? 151.064 -29.873 -44.652 1.00 51.92 405 VAL B O 1
ATOM 1582 N N . VAL B 1 77 ? 152.483 -31.609 -44.403 1.00 47.68 406 VAL B N 1
ATOM 1583 C CA . VAL B 1 77 ? 152.313 -32.172 -45.738 1.00 47.98 406 VAL B CA 1
ATOM 1584 C C . VAL B 1 77 ? 151.546 -33.487 -45.603 1.00 65.70 406 VAL B C 1
ATOM 1585 O O . VAL B 1 77 ? 152.014 -34.393 -44.899 1.00 52.81 406 VAL B O 1
ATOM 1589 N N . PRO B 1 78 ? 150.354 -33.622 -46.184 1.00 62.86 407 PRO B N 1
ATOM 1590 C CA . PRO B 1 78 ? 149.731 -34.951 -46.228 1.00 61.71 407 PRO B CA 1
ATOM 1591 C C . PRO B 1 78 ? 150.439 -35.849 -47.230 1.00 50.59 407 PRO B C 1
ATOM 1592 O O . PRO B 1 78 ? 150.712 -35.452 -48.361 1.00 65.90 407 PRO B O 1
ATOM 1596 N N . ASP B 1 79 ? 150.725 -37.068 -46.794 1.00 52.76 408 ASP B N 1
ATOM 1597 C CA . ASP B 1 79 ? 151.310 -38.113 -47.613 1.00 68.83 408 ASP B CA 1
ATOM 1598 C C . ASP B 1 79 ? 150.412 -39.321 -47.396 1.00 75.15 408 ASP B C 1
ATOM 1599 O O . ASP B 1 79 ? 150.671 -40.176 -46.541 1.00 59.83 408 ASP B O 1
ATOM 1604 N N . VAL B 1 80 ? 149.332 -39.364 -48.169 1.00 82.90 409 VAL B N 1
ATOM 1605 C CA . VAL B 1 80 ? 148.265 -40.336 -48.001 1.00 62.16 409 VAL B CA 1
ATOM 1606 C C . VAL B 1 80 ? 148.007 -40.998 -49.340 1.00 85.58 409 VAL B C 1
ATOM 1607 O O . VAL B 1 80 ? 147.891 -40.313 -50.361 1.00 79.42 409 VAL B O 1
ATOM 1611 N N . ASN B 1 81 ? 147.859 -42.318 -49.321 1.00 64.85 410 ASN B N 1
ATOM 1612 C CA . ASN B 1 81 ? 147.285 -43.085 -50.421 1.00 92.51 410 ASN B CA 1
ATOM 1613 C C . ASN B 1 81 ? 146.326 -44.037 -49.720 1.00 84.65 410 ASN B C 1
ATOM 1614 O O . ASN B 1 81 ? 146.754 -45.013 -49.100 1.00 106.41 410 ASN B O 1
ATOM 1619 N N . VAL B 1 82 ? 145.035 -43.712 -49.758 1.00 77.70 411 VAL B N 1
ATOM 1620 C CA . VAL B 1 82 ? 144.070 -44.478 -48.978 1.00 93.06 411 VAL B CA 1
ATOM 1621 C C . VAL B 1 82 ? 143.987 -45.901 -49.497 1.00 97.87 411 VAL B C 1
ATOM 1622 O O . VAL B 1 82 ? 143.842 -46.850 -48.717 1.00 94.15 411 VAL B O 1
ATOM 1626 N N . SER B 1 83 ? 144.085 -46.069 -50.822 1.00 80.46 412 SER B N 1
ATOM 1627 C CA . SER B 1 83 ? 143.995 -47.392 -51.421 1.00 100.35 412 SER B CA 1
ATOM 1628 C C . SER B 1 83 ? 145.085 -48.305 -50.884 1.00 100.19 412 SER B C 1
ATOM 1629 O O . SER B 1 83 ? 144.861 -49.505 -50.693 1.00 89.83 412 SER B O 1
ATOM 1632 N N . GLY B 1 84 ? 146.269 -47.760 -50.636 1.00 82.40 413 GLY B N 1
ATOM 1633 C CA . GLY B 1 84 ? 147.307 -48.510 -49.970 1.00 85.38 413 GLY B CA 1
ATOM 1634 C C . GLY B 1 84 ? 147.262 -48.450 -48.461 1.00 81.30 413 GLY B C 1
ATOM 1635 O O . GLY B 1 84 ? 148.156 -48.990 -47.804 1.00 100.28 413 GLY B O 1
ATOM 1636 N N . GLN B 1 85 ? 146.243 -47.814 -47.883 1.00 78.77 414 GLN B N 1
ATOM 1637 C CA . GLN B 1 85 ? 146.168 -47.616 -46.435 1.00 76.51 414 GLN B CA 1
ATOM 1638 C C . GLN B 1 85 ? 147.456 -46.991 -45.904 1.00 84.71 414 GLN B C 1
ATOM 1639 O O . GLN B 1 85 ? 147.923 -47.286 -44.800 1.00 84.50 414 GLN B O 1
ATOM 1645 N N . LYS B 1 86 ? 148.000 -46.079 -46.695 1.00 76.07 415 LYS B N 1
ATOM 1646 C CA . LYS B 1 86 ? 149.187 -45.305 -46.364 1.00 67.29 415 LYS B CA 1
ATOM 1647 C C . LYS B 1 86 ? 148.642 -43.988 -45.812 1.00 80.60 415 LYS 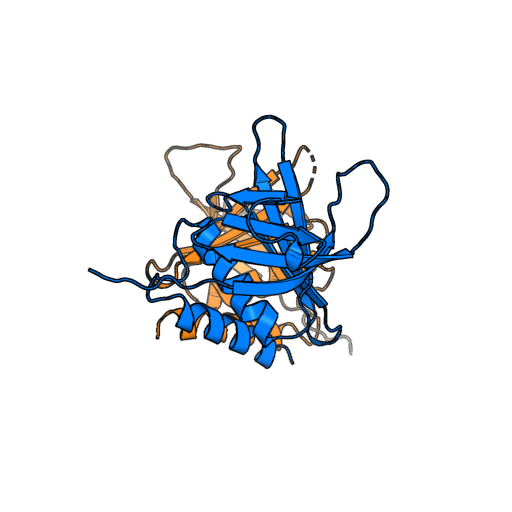B C 1
ATOM 1648 O O . LYS B 1 86 ? 148.166 -43.145 -46.571 1.00 74.66 415 LYS B O 1
ATOM 1654 N N . PHE B 1 87 ? 148.673 -43.829 -44.485 1.00 60.40 416 PHE B N 1
ATOM 1655 C CA . PHE B 1 87 ? 148.172 -42.628 -43.804 1.00 73.31 416 PHE B CA 1
ATOM 1656 C C . PHE B 1 87 ? 149.386 -42.010 -43.138 1.00 66.44 416 PHE B C 1
ATOM 1657 O O . PHE B 1 87 ? 149.764 -42.412 -42.030 1.00 69.71 416 PHE B O 1
ATOM 1665 N N . CYS B 1 88 ? 150.027 -41.085 -43.852 1.00 53.23 417 CYS B N 1
ATOM 1666 C CA . CYS B 1 88 ? 151.301 -40.536 -43.431 1.00 56.07 417 CYS B CA 1
ATOM 1667 C C . CYS B 1 88 ? 151.237 -39.019 -43.343 1.00 66.57 417 CYS B C 1
ATOM 1668 O O . CYS B 1 88 ? 150.617 -38.352 -44.177 1.00 62.57 417 CYS B O 1
ATOM 1671 N N . ILE B 1 89 ? 151.933 -38.497 -42.346 1.00 51.54 418 ILE B N 1
ATOM 1672 C CA . ILE B 1 89 ? 152.012 -37.083 -42.025 1.00 53.83 418 ILE B CA 1
ATOM 1673 C C . ILE B 1 89 ? 153.470 -36.697 -42.142 1.00 60.75 418 ILE B C 1
ATOM 1674 O O . ILE B 1 89 ? 154.307 -37.183 -41.373 1.00 58.26 418 ILE B O 1
ATOM 1679 N N . LYS B 1 90 ? 153.766 -35.802 -43.062 1.00 50.03 419 LYS B N 1
ATOM 1680 C CA . LYS B 1 90 ? 155.113 -35.310 -43.271 1.00 53.65 419 LYS B CA 1
ATOM 1681 C C . LYS B 1 90 ? 155.224 -33.945 -42.605 1.00 70.67 419 LYS B C 1
ATOM 1682 O O . LYS B 1 90 ? 154.534 -33.002 -42.994 1.00 54.96 419 LYS B O 1
ATOM 1688 N N . LEU B 1 91 ? 156.084 -33.834 -41.609 1.00 56.92 420 LEU B N 1
ATOM 1689 C CA . LEU B 1 91 ? 156.268 -32.577 -40.906 1.00 50.82 420 LEU B CA 1
ATOM 1690 C C . LEU B 1 91 ? 157.590 -31.968 -41.330 1.00 74.56 420 LEU B C 1
ATOM 1691 O O . LEU B 1 91 ? 158.639 -32.617 -41.221 1.00 81.56 420 LEU B O 1
ATOM 1696 N N . LEU B 1 92 ? 157.530 -30.727 -41.818 1.00 58.75 421 LEU B N 1
ATOM 1697 C CA . LEU B 1 92 ? 158.697 -29.985 -42.286 1.00 71.48 421 LEU B CA 1
ATOM 1698 C C . LEU B 1 92 ? 158.909 -28.794 -41.363 1.00 76.01 421 LEU B C 1
ATOM 1699 O O . LEU B 1 92 ? 158.163 -27.813 -41.441 1.00 70.67 421 LEU B O 1
ATOM 1704 N N . VAL B 1 93 ? 159.926 -28.862 -40.510 1.00 74.37 422 VAL B N 1
ATOM 1705 C CA . VAL B 1 93 ? 160.124 -27.872 -39.460 1.00 78.33 422 VAL B CA 1
ATOM 1706 C C . VAL B 1 93 ? 161.389 -27.077 -39.786 1.00 69.33 422 VAL B C 1
ATOM 1707 O O . VAL B 1 93 ? 162.495 -27.632 -39.729 1.00 96.79 422 VAL B O 1
ATOM 1711 N N . PRO B 1 94 ? 161.285 -25.780 -40.130 1.00 82.01 423 PRO B N 1
ATOM 1712 C CA . PRO B 1 94 ? 162.467 -24.930 -40.338 1.00 84.15 423 PRO B CA 1
ATOM 1713 C C . PRO B 1 94 ? 163.321 -24.777 -39.080 1.00 93.50 423 PRO B C 1
ATOM 1714 O O . PRO B 1 94 ? 164.484 -24.375 -39.183 1.00 104.12 423 PRO B O 1
ATOM 1718 N N . GLY B 1 98 ? 169.230 -24.907 -40.719 1.00 113.41 427 GLY B N 1
ATOM 1719 C CA . GLY B 1 98 ? 168.718 -26.049 -41.458 1.00 122.20 427 GLY B CA 1
ATOM 1720 C C . GLY B 1 98 ? 167.238 -26.305 -41.233 1.00 121.92 427 GLY B C 1
ATOM 1721 O O . GLY B 1 98 ? 166.551 -25.481 -40.626 1.00 128.81 427 GLY B O 1
ATOM 1722 N N . MET B 1 99 ? 166.741 -27.439 -41.731 1.00 124.25 428 MET B N 1
ATOM 1723 C CA . MET B 1 99 ? 165.331 -27.783 -41.602 1.00 119.24 428 MET B CA 1
ATOM 1724 C C . MET B 1 99 ? 165.191 -29.302 -41.552 1.00 121.62 428 MET B C 1
ATOM 1725 O O . MET B 1 99 ? 165.970 -30.032 -42.173 1.00 125.94 428 MET B O 1
ATOM 1730 N N . SER B 1 100 ? 164.194 -29.769 -40.795 1.00 73.36 429 SER B N 1
ATOM 1731 C CA . SER B 1 100 ? 164.024 -31.177 -40.452 1.00 65.17 429 SER B CA 1
ATOM 1732 C C . SER B 1 100 ? 162.718 -31.747 -41.005 1.00 74.82 429 SER B C 1
ATOM 1733 O O . SER B 1 100 ? 161.699 -31.053 -41.089 1.00 63.26 429 SER B O 1
ATOM 1736 N N . GLU B 1 101 ? 162.763 -33.033 -41.365 1.00 76.95 430 GLU B N 1
ATOM 1737 C CA . GLU B 1 101 ? 161.609 -33.793 -41.834 1.00 71.70 430 GLU B CA 1
ATOM 1738 C C . GLU B 1 101 ? 161.299 -34.900 -40.837 1.00 79.99 430 GLU B C 1
ATOM 1739 O O . GLU B 1 101 ? 162.210 -35.501 -40.263 1.00 94.00 430 GLU B O 1
ATOM 1745 N N . ILE B 1 102 ? 160.012 -35.133 -40.590 1.00 71.17 431 ILE B N 1
ATOM 1746 C CA . ILE B 1 102 ? 159.571 -36.206 -39.703 1.00 53.98 431 ILE B CA 1
ATOM 1747 C C . ILE B 1 102 ? 158.365 -36.874 -40.345 1.00 76.43 431 ILE B C 1
ATOM 1748 O O . ILE B 1 102 ? 157.356 -36.210 -40.598 1.00 68.97 431 ILE B O 1
ATOM 1753 N N . TYR B 1 103 ? 158.441 -38.172 -40.600 1.00 66.36 432 TYR B N 1
ATOM 1754 C CA . TYR B 1 103 ? 157.300 -38.877 -41.172 1.00 64.60 432 TYR B CA 1
ATOM 1755 C C . TYR B 1 103 ? 156.611 -39.691 -40.077 1.00 55.44 432 TYR B C 1
ATOM 1756 O O . TYR B 1 103 ? 157.248 -40.532 -39.438 1.00 61.79 432 TYR B O 1
ATOM 1765 N N . LEU B 1 104 ? 155.319 -39.454 -39.866 1.00 54.76 433 LEU B N 1
ATOM 1766 C CA . LEU B 1 104 ? 154.510 -40.266 -38.962 1.00 58.06 433 LEU B CA 1
ATOM 1767 C C . LEU B 1 104 ? 153.478 -41.040 -39.766 1.00 73.04 433 LEU B C 1
ATOM 1768 O O . LEU B 1 104 ? 152.766 -40.458 -40.584 1.00 68.05 433 LEU B O 1
ATOM 1773 N N . ARG B 1 105 ? 153.403 -42.343 -39.541 1.00 65.55 434 ARG B N 1
ATOM 1774 C CA . ARG B 1 105 ? 152.336 -43.172 -40.075 1.00 67.32 434 ARG B CA 1
ATOM 1775 C C . ARG B 1 105 ? 151.402 -43.587 -38.962 1.00 82.75 434 ARG B C 1
ATOM 1776 O O . ARG B 1 105 ? 151.843 -44.102 -37.916 1.00 73.02 434 ARG B O 1
ATOM 1784 N N . CYS B 1 106 ? 150.121 -43.377 -39.230 1.00 65.79 435 CYS B N 1
ATOM 1785 C CA . CYS B 1 106 ? 149.013 -43.798 -38.405 1.00 71.13 435 CYS B CA 1
ATOM 1786 C C . CYS B 1 106 ? 148.546 -45.161 -38.885 1.00 71.59 435 CYS B C 1
ATOM 1787 O O . CYS B 1 106 ? 148.846 -45.587 -40.004 1.00 84.44 435 CYS B O 1
ATOM 1790 N N . GLN B 1 107 ? 147.763 -45.829 -38.046 1.00 78.78 436 GLN B N 1
ATOM 1791 C CA . GLN B 1 107 ? 147.391 -47.205 -38.337 1.00 76.22 436 GLN B CA 1
ATOM 1792 C C . GLN B 1 107 ? 146.100 -47.319 -39.138 1.00 100.05 436 GLN B C 1
ATOM 1793 O O . GLN B 1 107 ? 145.938 -48.286 -39.892 1.00 105.71 436 GLN B O 1
ATOM 1799 N N . ASP B 1 108 ? 145.181 -46.366 -39.001 1.00 79.77 437 ASP B N 1
ATOM 1800 C CA . ASP B 1 108 ? 143.903 -46.429 -39.703 1.00 79.12 437 ASP B CA 1
ATOM 1801 C C . ASP B 1 108 ? 143.413 -45.002 -39.960 1.00 89.84 437 ASP B C 1
ATOM 1802 O O . ASP B 1 108 ? 144.126 -44.027 -39.701 1.00 68.12 437 ASP B O 1
ATOM 1807 N N . GLU B 1 109 ? 142.187 -44.878 -40.479 1.00 73.39 438 GLU B N 1
ATOM 1808 C CA . GLU B 1 109 ? 141.712 -43.572 -40.930 1.00 70.14 438 GLU B CA 1
ATOM 1809 C C . GLU B 1 109 ? 141.392 -42.644 -39.765 1.00 83.49 438 GLU B C 1
ATOM 1810 O O . GL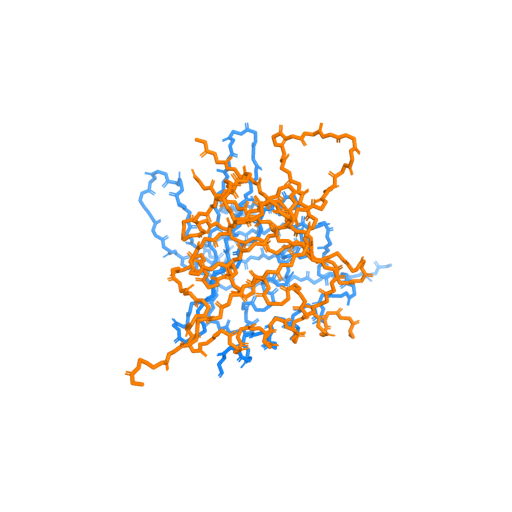U B 1 109 ? 141.683 -41.441 -39.824 1.00 70.13 438 GLU B O 1
ATOM 1816 N N . GLN B 1 110 ? 140.784 -43.177 -38.706 1.00 72.51 439 GLN B N 1
ATOM 1817 C CA . GLN B 1 110 ? 140.441 -42.354 -37.553 1.00 72.40 439 GLN B CA 1
ATOM 1818 C C . GLN B 1 110 ? 141.697 -41.729 -36.956 1.00 75.37 439 GLN B C 1
ATOM 1819 O O . GLN B 1 110 ? 141.782 -40.503 -36.787 1.00 69.88 439 GLN B O 1
ATOM 1825 N N . GLN B 1 111 ? 142.719 -42.554 -36.716 1.00 72.77 440 GLN B N 1
ATOM 1826 C CA . GLN B 1 111 ? 143.969 -42.061 -36.143 1.00 77.00 440 GLN B CA 1
ATOM 1827 C C . GLN B 1 111 ? 144.587 -40.987 -37.030 1.00 66.77 440 GLN B C 1
ATOM 1828 O O . GLN B 1 111 ? 145.016 -39.934 -36.544 1.00 70.26 440 GLN B O 1
ATOM 1834 N N . TYR B 1 112 ? 144.627 -41.229 -38.342 1.00 69.22 441 TYR B N 1
ATOM 1835 C CA . TYR B 1 112 ? 145.153 -40.212 -39.242 1.00 57.39 441 TYR B CA 1
ATOM 1836 C C . TYR B 1 112 ? 144.361 -38.921 -39.116 1.00 69.62 441 TYR B C 1
ATOM 1837 O O . TYR B 1 112 ? 144.935 -37.830 -39.161 1.00 79.14 441 TYR B O 1
ATOM 1846 N N . ALA B 1 113 ? 143.040 -39.024 -38.961 1.00 58.45 442 ALA B N 1
ATOM 1847 C CA . ALA B 1 113 ? 142.215 -37.824 -38.902 1.00 70.37 442 ALA B CA 1
ATOM 1848 C C . ALA B 1 113 ? 142.497 -37.030 -37.632 1.00 57.65 442 ALA B C 1
ATOM 1849 O O . ALA B 1 113 ? 142.685 -35.808 -37.685 1.00 56.74 442 ALA B O 1
ATOM 1851 N N . GLN B 1 114 ? 142.568 -37.717 -36.488 1.00 61.47 443 GLN B N 1
ATOM 1852 C CA . GLN B 1 114 ? 142.831 -37.047 -35.217 1.00 60.54 443 GLN B CA 1
ATOM 1853 C C . GLN B 1 114 ? 144.201 -36.375 -35.232 1.00 67.80 443 GLN B C 1
ATOM 1854 O O . GLN B 1 114 ? 144.329 -35.178 -34.928 1.00 78.84 443 GLN B O 1
ATOM 1860 N N . TRP B 1 115 ? 145.238 -37.131 -35.610 1.00 63.54 444 TRP B N 1
ATOM 1861 C CA . TRP B 1 115 ? 146.602 -36.600 -35.582 1.00 62.68 444 TRP B CA 1
ATOM 1862 C C . TRP B 1 115 ? 146.802 -35.504 -36.615 1.00 54.12 444 TRP B C 1
ATOM 1863 O O . TRP B 1 115 ? 147.461 -34.493 -36.340 1.00 60.32 444 TRP B O 1
ATOM 1874 N N . MET B 1 116 ? 146.242 -35.684 -37.808 1.00 69.11 445 MET B N 1
ATOM 1875 C CA . MET B 1 116 ? 146.435 -34.699 -38.861 1.00 64.44 445 MET B CA 1
ATOM 1876 C C . MET B 1 116 ? 145.666 -33.422 -38.561 1.00 55.77 445 MET B C 1
ATOM 1877 O O . MET B 1 116 ? 146.196 -32.321 -38.745 1.00 57.27 445 MET B O 1
ATOM 1882 N N . ALA B 1 117 ? 144.421 -33.542 -38.099 1.00 50.62 446 ALA B N 1
ATOM 1883 C CA . ALA B 1 117 ? 143.718 -32.358 -37.627 1.00 55.64 446 ALA B CA 1
ATOM 1884 C C . ALA B 1 117 ? 144.565 -31.633 -36.594 1.00 51.54 446 ALA B C 1
ATOM 1885 O O . ALA B 1 117 ? 144.761 -30.417 -36.675 1.00 57.32 446 ALA B O 1
ATOM 1887 N N . ALA B 1 118 ? 145.128 -32.387 -35.645 1.00 73.73 447 ALA B N 1
ATOM 1888 C CA . ALA B 1 118 ? 145.924 -31.751 -34.607 1.00 68.41 447 ALA B CA 1
ATOM 1889 C C . ALA B 1 118 ? 147.111 -31.017 -35.212 1.00 62.64 447 ALA B C 1
ATOM 1890 O O . ALA B 1 118 ? 147.373 -29.862 -34.866 1.00 59.05 447 ALA B O 1
ATOM 1892 N N . CYS B 1 119 ? 147.809 -31.650 -36.156 1.00 66.58 448 CYS B N 1
ATOM 1893 C CA . CYS B 1 119 ? 148.984 -31.018 -36.752 1.00 65.28 448 CYS B CA 1
ATOM 1894 C C . CYS B 1 119 ? 148.620 -29.780 -37.559 1.00 65.49 448 CYS B C 1
ATOM 1895 O O . CYS B 1 119 ? 149.348 -28.783 -37.519 1.00 71.29 448 CYS B O 1
ATOM 1898 N N . ARG B 1 120 ? 147.526 -29.829 -38.328 1.00 74.74 449 ARG B N 1
ATOM 1899 C CA . ARG B 1 120 ? 147.139 -28.669 -39.135 1.00 51.86 449 ARG B CA 1
ATOM 1900 C C . ARG B 1 120 ? 146.695 -27.506 -38.259 1.00 57.14 449 ARG B C 1
ATOM 1901 O O . ARG B 1 120 ? 147.000 -26.349 -38.565 1.00 59.21 449 ARG B O 1
ATOM 1909 N N . LEU B 1 121 ? 145.954 -27.776 -37.181 1.00 74.36 450 LEU B N 1
ATOM 1910 C CA . LEU B 1 121 ? 145.672 -26.697 -36.235 1.00 64.10 450 LEU B CA 1
ATOM 1911 C C . LEU B 1 121 ? 146.962 -26.163 -35.623 1.00 63.16 450 LEU B C 1
ATOM 1912 O O . LEU B 1 121 ? 147.165 -24.946 -35.537 1.00 70.07 450 LEU B O 1
ATOM 1917 N N . ALA B 1 122 ? 147.854 -27.061 -35.210 1.00 53.93 451 ALA B N 1
ATOM 1918 C CA . ALA B 1 122 ? 149.073 -26.641 -34.531 1.00 68.08 451 ALA B CA 1
ATOM 1919 C C . ALA B 1 122 ? 149.936 -25.766 -35.429 1.00 60.58 451 ALA B C 1
ATOM 1920 O O . ALA B 1 122 ? 150.487 -24.754 -34.982 1.00 70.14 451 ALA B O 1
ATOM 1922 N N . SER B 1 123 ? 150.013 -26.099 -36.717 1.00 63.90 452 SER B N 1
ATOM 1923 C CA . SER B 1 123 ? 150.829 -25.307 -37.627 1.00 48.72 452 SER B CA 1
ATOM 1924 C C . SER B 1 123 ? 150.429 -23.843 -37.619 1.00 57.65 452 SER B C 1
ATOM 1925 O O . SER B 1 123 ? 151.273 -22.979 -37.865 1.00 57.08 452 SER B O 1
ATOM 1928 N N . LYS B 1 124 ? 149.152 -23.549 -37.364 1.00 52.40 453 LYS B N 1
ATOM 1929 C CA . LYS B 1 124 ? 148.632 -22.191 -37.307 1.00 65.53 453 LYS B CA 1
ATOM 1930 C C . LYS B 1 124 ? 148.546 -21.642 -35.882 1.00 74.61 453 LYS B C 1
ATOM 1931 O O . LYS B 1 124 ? 147.977 -20.562 -35.679 1.00 80.65 453 LYS B O 1
ATOM 1937 N N . GLY B 1 125 ? 149.083 -22.358 -34.894 1.00 71.95 454 GLY B N 1
ATOM 1938 C CA . GLY B 1 125 ? 149.019 -21.912 -33.515 1.00 88.31 454 GLY B CA 1
ATOM 1939 C C . GLY B 1 125 ? 147.793 -22.328 -32.732 1.00 77.15 454 GLY B C 1
ATOM 1940 O O . GLY B 1 125 ? 147.696 -21.993 -31.545 1.00 90.38 454 GLY B O 1
ATOM 1941 N N . ARG B 1 126 ? 146.860 -23.057 -33.335 1.00 112.28 455 ARG B N 1
ATOM 1942 C CA . ARG B 1 126 ? 145.675 -23.489 -32.610 1.00 108.80 455 ARG B CA 1
ATOM 1943 C C . ARG B 1 126 ? 145.950 -24.822 -31.933 1.00 109.33 455 ARG B C 1
ATOM 1944 O O . ARG B 1 126 ? 146.588 -25.708 -32.509 1.00 106.97 455 ARG B O 1
ATOM 1952 N N . THR B 1 127 ? 145.455 -24.959 -30.711 1.00 77.01 456 THR B N 1
ATOM 1953 C CA . THR B 1 127 ? 145.581 -26.188 -29.949 1.00 81.53 456 THR B CA 1
ATOM 1954 C C . THR B 1 127 ? 144.368 -27.070 -30.210 1.00 82.37 456 THR B C 1
ATOM 1955 O O . THR B 1 127 ? 143.387 -26.650 -30.831 1.00 91.93 456 THR B O 1
ATOM 1959 N N . MET B 1 128 ? 144.417 -28.298 -29.690 1.00 94.89 457 MET B N 1
ATOM 1960 C CA . MET B 1 128 ? 143.259 -29.173 -29.827 1.00 93.98 457 MET B CA 1
ATOM 1961 C C . MET B 1 128 ? 142.050 -28.686 -29.045 1.00 86.37 457 MET B C 1
ATOM 1962 O O . MET B 1 128 ? 140.933 -29.124 -29.338 1.00 85.83 457 MET B O 1
ATOM 1967 N N . ALA B 1 129 ? 142.234 -27.752 -28.107 1.00 97.32 458 ALA B N 1
ATOM 1968 C CA . ALA B 1 129 ? 141.114 -27.178 -27.369 1.00 73.94 458 ALA B CA 1
ATOM 1969 C C . ALA B 1 129 ? 140.292 -26.205 -28.207 1.00 74.34 458 ALA B C 1
ATOM 1970 O O . ALA B 1 129 ? 139.191 -25.836 -27.793 1.00 76.99 458 ALA B O 1
ATOM 1972 N N . ASP B 1 130 ? 140.784 -25.807 -29.377 1.00 96.80 459 ASP B N 1
ATOM 1973 C CA . ASP B 1 130 ? 140.029 -24.915 -30.245 1.00 79.60 459 ASP B CA 1
ATOM 1974 C C . ASP B 1 130 ? 138.738 -25.590 -30.698 1.00 91.70 459 ASP B C 1
ATOM 1975 O O . ASP B 1 130 ? 138.716 -26.788 -31.000 1.00 78.52 459 ASP B O 1
ATOM 1980 N N . SER B 1 131 ? 137.652 -24.811 -30.727 1.00 88.04 460 SER B N 1
ATOM 1981 C CA . SER B 1 131 ? 136.326 -25.372 -30.963 1.00 97.91 460 SER B CA 1
ATOM 1982 C C . SER B 1 131 ? 136.184 -25.995 -32.345 1.00 86.02 460 SER B C 1
ATOM 1983 O O . SER B 1 131 ? 135.286 -26.820 -32.553 1.00 102.76 460 SER B O 1
ATOM 1986 N N . SER B 1 132 ? 137.046 -25.642 -33.288 1.00 78.92 461 SER B N 1
ATOM 1987 C CA . SER B 1 132 ? 136.944 -26.195 -34.628 1.00 80.09 461 SER B CA 1
ATOM 1988 C C . SER B 1 132 ? 137.788 -27.450 -34.804 1.00 71.86 461 SER B C 1
ATOM 1989 O O . SER B 1 132 ? 138.059 -27.832 -35.945 1.00 71.60 461 SER B O 1
ATOM 1992 N N . TYR B 1 133 ? 138.268 -28.059 -33.711 1.00 77.19 462 TYR B N 1
ATOM 1993 C CA . TYR B 1 133 ? 139.050 -29.289 -33.841 1.00 87.79 462 TYR B CA 1
ATOM 1994 C C . TYR B 1 133 ? 138.167 -30.479 -34.181 1.00 61.93 462 TYR B C 1
ATOM 1995 O O . TYR B 1 133 ? 138.557 -31.333 -34.979 1.00 73.94 462 TYR B O 1
ATOM 2004 N N . ALA B 1 134 ? 136.998 -30.581 -33.558 1.00 61.77 463 ALA B N 1
ATOM 2005 C CA . ALA B 1 134 ? 136.098 -31.680 -33.889 1.00 76.77 463 ALA B CA 1
ATOM 2006 C C . ALA B 1 134 ? 135.683 -31.604 -35.351 1.00 78.53 463 ALA B C 1
ATOM 2007 O O . ALA B 1 134 ? 135.728 -32.606 -36.082 1.00 99.74 463 ALA B O 1
ATOM 2009 N N . SER B 1 135 ? 135.284 -30.406 -35.794 1.00 83.54 464 SER B N 1
ATOM 2010 C CA . SER B 1 135 ? 134.973 -30.178 -37.199 1.00 75.73 464 SER B CA 1
ATOM 2011 C C . SER B 1 135 ? 136.105 -30.683 -38.079 1.00 61.97 464 SER B C 1
ATOM 2012 O O . SER B 1 135 ? 135.880 -31.413 -39.041 1.00 69.65 464 SER B O 1
ATOM 2015 N N . GLU B 1 136 ? 137.338 -30.318 -37.735 1.00 80.29 465 GLU B N 1
ATOM 2016 C CA . GLU B 1 136 ? 138.494 -30.657 -38.556 1.00 59.29 465 GLU B CA 1
ATOM 2017 C C . GLU B 1 136 ? 138.721 -32.165 -38.603 1.00 53.06 465 GLU B C 1
ATOM 2018 O O . GLU B 1 136 ? 139.053 -32.709 -39.660 1.00 53.72 465 GLU B O 1
ATOM 2024 N N . VAL B 1 137 ? 138.605 -32.848 -37.458 1.00 56.17 466 VAL B N 1
ATOM 2025 C CA . VAL B 1 137 ? 138.714 -34.308 -37.464 1.00 85.20 466 VAL B CA 1
ATOM 2026 C C . VAL B 1 137 ? 137.697 -34.907 -38.422 1.00 69.15 466 VAL B C 1
ATOM 2027 O O . VAL B 1 137 ? 138.033 -35.692 -39.315 1.00 61.50 466 VAL B O 1
ATOM 2031 N N . GLN B 1 138 ? 136.427 -34.558 -38.230 1.00 71.44 467 GLN B N 1
ATOM 2032 C CA . GLN B 1 138 ? 135.384 -35.150 -39.051 1.00 57.48 467 GLN B CA 1
ATOM 2033 C C . GLN B 1 138 ? 135.569 -34.802 -40.522 1.00 66.27 467 GLN B C 1
ATOM 2034 O O . GLN B 1 138 ? 135.303 -35.629 -41.403 1.00 75.94 467 GLN B O 1
ATOM 2040 N N . ALA B 1 139 ? 136.046 -33.589 -40.805 1.00 55.43 468 ALA B N 1
ATOM 2041 C CA . ALA B 1 139 ? 136.319 -33.201 -42.179 1.00 49.91 468 ALA B CA 1
ATOM 2042 C C . ALA B 1 139 ? 137.399 -34.084 -42.796 1.00 57.72 468 ALA B C 1
ATOM 2043 O O . ALA B 1 139 ? 137.275 -34.519 -43.952 1.00 67.47 468 ALA B O 1
ATOM 2045 N N . ILE B 1 140 ? 138.480 -34.344 -42.054 1.00 64.75 469 ILE B N 1
ATOM 2046 C CA . ILE B 1 140 ? 139.508 -35.249 -42.570 1.00 73.54 469 ILE B CA 1
ATOM 2047 C C . ILE B 1 140 ? 138.908 -36.625 -42.840 1.00 52.35 469 ILE B C 1
ATOM 2048 O O . ILE B 1 140 ? 139.126 -37.215 -43.907 1.00 56.23 469 ILE B O 1
ATOM 2053 N N . LEU B 1 141 ? 138.149 -37.168 -41.872 1.00 51.75 470 LEU B N 1
ATOM 2054 C CA . LEU B 1 141 ? 137.516 -38.466 -42.109 1.00 52.86 470 LEU B CA 1
ATOM 2055 C C . LEU B 1 141 ? 136.718 -38.475 -43.394 1.00 59.25 470 LEU B C 1
ATOM 2056 O O . LEU B 1 141 ? 136.772 -39.445 -44.160 1.00 54.91 470 LEU B O 1
ATOM 2061 N N . ALA B 1 142 ? 135.956 -37.414 -43.643 1.00 76.06 471 ALA B N 1
ATOM 2062 C CA . ALA B 1 142 ? 135.212 -37.354 -44.891 1.00 58.35 471 ALA B CA 1
ATOM 2063 C C . ALA B 1 142 ? 136.161 -37.443 -46.073 1.00 54.48 471 ALA B C 1
ATOM 2064 O O . ALA B 1 142 ? 135.974 -38.266 -46.976 1.00 82.17 471 ALA B O 1
ATOM 2066 N N . PHE B 1 143 ? 137.234 -36.655 -46.041 1.00 67.65 472 PHE B N 1
ATOM 2067 C CA . PHE B 1 143 ? 138.222 -36.686 -47.112 1.00 58.01 472 PHE B CA 1
ATOM 2068 C C . PHE B 1 143 ? 138.694 -38.110 -47.409 1.00 58.98 472 PHE B C 1
ATOM 2069 O O . PHE B 1 143 ? 138.573 -38.610 -48.541 1.00 61.98 472 PHE B O 1
ATOM 2077 N N . LEU B 1 144 ? 139.206 -38.794 -46.385 1.00 66.23 473 LEU B N 1
ATOM 2078 C CA . LEU B 1 144 ? 139.728 -40.140 -46.596 1.00 77.61 473 LEU B CA 1
ATOM 2079 C C . LEU B 1 144 ? 138.630 -41.070 -47.089 1.00 68.15 473 LEU B C 1
ATOM 2080 O O . LEU B 1 144 ? 138.821 -41.836 -48.042 1.00 69.59 473 LEU B O 1
ATOM 2085 N N . SER B 1 145 ? 137.446 -40.955 -46.497 1.00 59.82 474 SER B N 1
ATOM 2086 C CA . SER B 1 145 ? 136.392 -41.921 -46.744 1.00 58.37 474 SER B CA 1
ATOM 2087 C C . SER B 1 145 ? 135.842 -41.809 -48.157 1.00 59.44 474 SER B C 1
ATOM 2088 O O . SER B 1 145 ? 135.493 -42.823 -48.764 1.00 70.21 474 SER B O 1
ATOM 2091 N N . LEU B 1 146 ? 135.783 -40.606 -48.717 1.00 65.04 475 LEU B N 1
ATOM 2092 C CA . LEU B 1 146 ? 135.403 -40.511 -50.118 1.00 59.10 475 LEU B CA 1
ATOM 2093 C C . LEU B 1 146 ? 136.561 -40.835 -51.045 1.00 78.15 475 LEU B C 1
ATOM 2094 O O . LEU B 1 146 ? 136.336 -41.065 -52.244 1.00 83.97 475 LEU B O 1
ATOM 2099 N N . GLN B 1 147 ? 137.801 -40.781 -50.547 1.00 76.39 476 GLN B N 1
ATOM 2100 C CA . GLN B 1 147 ? 138.914 -41.174 -51.409 1.00 92.18 476 GLN B CA 1
ATOM 2101 C C . GLN B 1 147 ? 138.822 -42.640 -51.799 1.00 72.79 476 GLN B C 1
ATOM 2102 O O . GLN B 1 147 ? 139.375 -43.027 -52.834 1.00 93.37 476 GLN B O 1
ATOM 2108 N N . ARG B 1 148 ? 138.062 -43.434 -51.038 1.00 120.07 477 ARG B N 1
ATOM 2109 C CA . ARG B 1 148 ? 137.892 -44.849 -51.335 1.00 130.99 477 ARG B CA 1
ATOM 2110 C C . ARG B 1 148 ? 136.808 -45.059 -52.382 1.00 136.82 477 ARG B C 1
ATOM 2111 O O . ARG B 1 148 ? 137.030 -45.739 -53.390 1.00 148.10 477 ARG B O 1
ATOM 2119 N N . ALA B 1 149 ? 135.630 -44.484 -52.156 1.00 114.47 478 ALA B N 1
ATOM 2120 C CA . ALA B 1 149 ? 134.509 -44.633 -53.073 1.00 106.35 478 ALA B CA 1
ATOM 2121 C C . ALA B 1 149 ? 134.718 -43.780 -54.319 1.00 110.88 478 ALA B C 1
ATOM 2122 O O . ALA B 1 149 ? 135.758 -43.862 -54.978 1.00 110.99 478 ALA B O 1
#

Sequence (265 aa):
SLTTIPELKDHLRIFRPRKLTLKGYRQYWVVFKDTTLSYYKSQDEAPGDPTQQLNLKGCEVVPDVNVSGQKFCIKLLVPSPEGMSEIYLRCQDEQQYAQWMAACRLASKGRTMADSSYASEVQAILAFLSLQRDSLTTIPELKDHLRIFRPRKLTLKGYRQYWVVFKDTTLSYYKSQDEAPGDPTQQLNLKGCEVVPDVNVSGQKFCIKLLVPGMSEIYLRCQDEQQYAQWMAACRLASKGRTMADSSYASEVQAILAFLSLQRA